Protein AF-A0A3N7H2C4-F1 (afdb_monomer_lite)

Radius of gyration: 21.52 Å; chains: 1; bounding box: 56×38×64 Å

Sequence (314 aa):
MKVYFSKEFLTVFLSKPAYNSDVDQFLDLLLSSYSEIQIIQEGASTTEAFANSELRLRYGISGGSRTFSLSDNIEKEIATCSTDCISLYFTSETRDKSLYENPNVIVLNLEDYEGKITQFKKELTFGFILDNLKDWNKLTLSQSSLLKKHLRKLTVLDPYIFSEYYKSGREENIERPFLYILNKIVEEDYLCDLEILTITEEYDHQRKSVVSYARDIRGIMEFLDGVMPSLSSLKVIDNGKSNRSSKFDFHDRNIYSNLFILKVGVGFTEKHSDYTNSEVECYSIFDKWGHDLIRHRKRMVSKYVQTARPKIYN

Structure (mmCIF, N/CA/C/O backbone):
data_AF-A0A3N7H2C4-F1
#
_entry.id   AF-A0A3N7H2C4-F1
#
loop_
_atom_site.group_PDB
_atom_site.id
_atom_site.type_symbol
_atom_site.label_atom_id
_atom_site.label_alt_id
_atom_site.label_comp_id
_atom_site.label_asym_id
_atom_site.label_entity_id
_atom_site.label_seq_id
_atom_site.pdbx_PDB_ins_code
_atom_site.Cartn_x
_atom_site.Cartn_y
_atom_site.Cartn_z
_atom_site.occupancy
_atom_site.B_iso_or_equiv
_atom_site.auth_seq_id
_atom_site.auth_comp_id
_atom_site.auth_asym_id
_atom_site.auth_atom_id
_atom_site.pdbx_PDB_model_num
ATOM 1 N N . MET A 1 1 ? -9.384 0.033 2.285 1.00 91.25 1 MET A N 1
ATOM 2 C CA . MET A 1 1 ? -8.780 -0.627 3.469 1.00 91.25 1 MET A CA 1
ATOM 3 C C . MET A 1 1 ? -9.895 -0.913 4.455 1.00 91.25 1 MET A C 1
ATOM 5 O O . MET A 1 1 ? -10.810 -0.098 4.541 1.00 91.25 1 MET A O 1
ATOM 9 N N . LYS A 1 2 ? -9.858 -2.049 5.151 1.00 93.25 2 LYS A N 1
ATOM 10 C CA . LYS A 1 2 ? -10.800 -2.323 6.243 1.00 93.25 2 LYS A CA 1
ATOM 11 C C . LYS A 1 2 ? -10.105 -2.126 7.585 1.00 93.25 2 LYS A C 1
ATOM 13 O O . LYS A 1 2 ? -8.937 -2.477 7.723 1.00 93.25 2 LYS A O 1
ATOM 18 N N . VAL A 1 3 ? -10.804 -1.537 8.542 1.00 95.06 3 VAL A N 1
ATOM 19 C CA . VAL A 1 3 ? -10.285 -1.246 9.876 1.00 95.06 3 VAL A CA 1
ATOM 20 C C . VAL A 1 3 ? -11.253 -1.835 10.885 1.00 95.06 3 VAL A C 1
ATOM 22 O O . VAL A 1 3 ? -12.390 -1.384 10.986 1.00 95.06 3 VAL A O 1
ATOM 25 N N . TYR A 1 4 ? -10.804 -2.858 11.591 1.00 95.00 4 TYR A N 1
ATOM 26 C CA . TYR A 1 4 ? -11.578 -3.614 12.558 1.00 95.00 4 TYR A CA 1
ATOM 27 C C . TYR A 1 4 ? -11.188 -3.200 13.969 1.00 95.00 4 TYR A C 1
ATOM 29 O O . TYR A 1 4 ? -10.002 -3.052 14.264 1.00 95.00 4 TYR A O 1
ATOM 37 N N . PHE A 1 5 ? -12.181 -3.064 14.837 1.00 95.00 5 PHE A N 1
ATOM 38 C CA . PHE A 1 5 ? -11.984 -2.716 16.233 1.00 95.00 5 PHE A CA 1
ATOM 39 C C . PHE A 1 5 ? -12.760 -3.665 17.148 1.00 95.00 5 PHE A C 1
ATOM 41 O O . PHE A 1 5 ? -13.993 -3.721 17.071 1.00 95.00 5 PHE A O 1
ATOM 48 N N . SER A 1 6 ? -12.047 -4.370 18.033 1.00 94.06 6 SER A N 1
ATOM 49 C CA . SER A 1 6 ? -12.677 -5.128 19.119 1.00 94.06 6 SER A CA 1
ATOM 50 C C . SER A 1 6 ? -13.322 -4.187 20.137 1.00 94.06 6 SER A C 1
ATOM 52 O O . SER A 1 6 ? -12.930 -3.018 20.284 1.00 94.06 6 SER A O 1
ATOM 54 N N . LYS A 1 7 ? -14.324 -4.689 20.861 1.00 90.94 7 LYS A N 1
ATOM 55 C CA . LYS A 1 7 ? -15.052 -3.887 21.851 1.00 90.94 7 LYS A CA 1
ATOM 56 C C . LYS A 1 7 ? -14.138 -3.401 22.981 1.00 90.94 7 LYS A C 1
ATOM 58 O O . LYS A 1 7 ? -14.242 -2.251 23.421 1.00 90.94 7 LYS A O 1
ATOM 63 N N . GLU A 1 8 ? -13.245 -4.263 23.446 1.00 91.56 8 GLU A N 1
ATOM 64 C CA . GLU A 1 8 ? -12.307 -3.988 24.534 1.00 91.56 8 GLU A CA 1
ATOM 65 C C . GLU A 1 8 ? -11.291 -2.922 24.123 1.00 91.56 8 GLU A C 1
ATOM 67 O O . GLU A 1 8 ? -11.077 -1.965 24.870 1.00 91.56 8 GLU A O 1
ATOM 72 N N . PHE A 1 9 ? -10.728 -3.029 22.911 1.00 93.19 9 PHE A N 1
ATOM 73 C CA . PHE A 1 9 ? -9.795 -2.028 22.395 1.00 93.19 9 PHE A CA 1
ATOM 74 C C . PHE A 1 9 ? -10.453 -0.648 22.330 1.00 93.19 9 PHE A C 1
ATOM 76 O O . PHE A 1 9 ? -9.883 0.328 22.816 1.00 93.19 9 PHE A O 1
ATOM 83 N N . LEU A 1 10 ? -11.671 -0.563 21.777 1.00 89.94 10 LEU A N 1
ATOM 84 C CA . LEU A 1 10 ? -12.399 0.707 21.671 1.00 89.94 10 LEU A CA 1
ATOM 85 C C . LEU A 1 10 ? -12.687 1.327 23.024 1.00 89.94 10 LEU A C 1
ATOM 87 O O . LEU A 1 10 ? -12.525 2.532 23.175 1.00 89.94 10 LEU A O 1
ATOM 91 N N . THR A 1 11 ? -13.097 0.513 23.995 1.00 89.88 11 THR A N 1
ATOM 92 C CA . THR A 1 11 ? -13.400 0.998 25.345 1.00 89.88 11 THR A CA 1
ATOM 93 C C . THR A 1 11 ? -12.178 1.700 25.940 1.00 89.88 11 THR A C 1
ATOM 95 O O . THR A 1 11 ? -12.290 2.808 26.462 1.00 89.88 11 THR A O 1
ATOM 98 N N . VAL A 1 12 ? -10.992 1.100 25.800 1.00 89.75 12 VAL A N 1
ATOM 99 C CA . VAL A 1 12 ? -9.749 1.700 26.297 1.00 89.75 12 VAL A CA 1
ATOM 100 C C . VAL A 1 12 ? -9.352 2.917 25.464 1.00 89.75 12 VAL A C 1
ATOM 102 O O . VAL A 1 12 ? -9.087 3.974 26.034 1.00 89.75 12 VAL A O 1
ATOM 105 N N . PHE A 1 13 ? -9.355 2.810 24.133 1.00 87.56 13 PHE A N 1
ATOM 106 C CA . PHE A 1 13 ? -8.972 3.903 23.237 1.00 87.56 13 PHE A CA 1
ATOM 107 C C . PHE A 1 13 ? -9.839 5.154 23.439 1.00 87.56 13 PHE A C 1
ATOM 109 O O . PHE A 1 13 ? -9.309 6.248 23.608 1.00 87.56 13 PHE A O 1
ATOM 116 N N . LEU A 1 14 ? -11.164 5.003 23.502 1.00 86.00 14 LEU A N 1
ATOM 117 C CA . LEU A 1 14 ? -12.091 6.126 23.656 1.00 86.00 14 LEU A CA 1
ATOM 118 C C . LEU A 1 14 ? -12.010 6.779 25.043 1.00 86.00 14 LEU A C 1
ATOM 120 O O . LEU A 1 14 ? -12.294 7.975 25.150 1.00 86.00 14 LEU A O 1
ATOM 124 N N . SER A 1 15 ? -11.578 6.030 26.066 1.00 86.88 15 SER A N 1
ATOM 125 C CA . SER A 1 15 ? -11.347 6.548 27.421 1.00 86.88 15 SER A CA 1
ATOM 126 C C . SER A 1 15 ? -10.066 7.380 27.561 1.00 86.88 15 SER A C 1
ATOM 128 O O . SER A 1 15 ? -9.923 8.118 28.539 1.00 86.88 15 SER A O 1
ATOM 130 N N . LYS A 1 16 ? -9.131 7.290 26.600 1.00 82.50 16 LYS A N 1
ATOM 131 C CA . LYS A 1 16 ? -7.906 8.095 26.612 1.00 82.50 16 LYS A CA 1
ATOM 132 C C . LYS A 1 16 ? -8.232 9.579 26.348 1.00 82.50 16 LYS A C 1
ATOM 134 O O . LYS A 1 16 ? -9.095 9.892 25.521 1.00 82.50 16 LYS A O 1
ATOM 139 N N . PRO A 1 17 ? -7.516 10.519 26.998 1.00 72.00 17 PRO A N 1
ATOM 140 C CA . PRO A 1 17 ? -7.501 11.917 26.573 1.00 72.00 17 PRO A CA 1
ATOM 141 C C . PRO A 1 17 ? -7.081 12.027 25.100 1.00 72.00 17 PRO A C 1
ATOM 143 O O . PRO A 1 17 ? -6.217 11.277 24.649 1.00 72.00 17 PRO A O 1
ATOM 146 N N . ALA A 1 18 ? -7.674 12.960 24.352 1.00 66.00 18 ALA A N 1
ATOM 147 C CA . ALA A 1 18 ? -7.308 13.175 22.952 1.00 66.00 18 ALA A CA 1
ATOM 148 C C . ALA A 1 18 ? -5.846 13.659 22.820 1.00 66.00 18 ALA A C 1
ATOM 150 O O . ALA A 1 18 ? -5.414 14.508 23.600 1.00 66.00 18 ALA A O 1
ATOM 151 N N . TYR A 1 19 ? -5.134 13.172 21.794 1.00 61.59 19 TYR A N 1
ATOM 152 C CA . TYR A 1 19 ? -3.800 13.630 21.359 1.00 61.59 19 TYR A CA 1
ATOM 153 C C . TYR A 1 19 ? -2.604 13.361 22.293 1.00 61.59 19 TYR A C 1
ATOM 155 O O . TYR A 1 19 ? -1.667 14.157 22.334 1.00 61.59 19 TYR A O 1
ATOM 163 N N . ASN A 1 20 ? -2.575 12.233 23.004 1.00 73.50 20 ASN A N 1
ATOM 164 C CA . ASN A 1 20 ? -1.434 11.909 23.873 1.00 73.50 20 ASN A CA 1
ATOM 165 C C . ASN A 1 20 ? -0.175 11.439 23.119 1.00 73.50 20 ASN A C 1
ATOM 167 O O . ASN A 1 20 ? 0.918 11.491 23.682 1.00 73.50 20 ASN A O 1
ATOM 171 N N . SER A 1 21 ? -0.299 10.992 21.865 1.00 83.75 21 SER A N 1
ATOM 172 C CA . SER A 1 21 ? 0.823 10.485 21.064 1.00 83.75 21 SER A CA 1
ATOM 173 C C . SER A 1 21 ? 0.638 10.719 19.557 1.00 83.75 21 SER A C 1
ATOM 175 O O . SER A 1 21 ? -0.477 10.940 19.077 1.00 83.75 21 SER A O 1
ATOM 177 N N . ASP A 1 22 ? 1.727 10.611 18.787 1.00 85.88 22 ASP A N 1
ATOM 178 C CA . ASP A 1 22 ? 1.687 10.609 17.313 1.00 85.88 22 ASP A CA 1
ATOM 179 C C . ASP A 1 22 ? 0.846 9.447 16.755 1.00 85.88 22 ASP A C 1
ATOM 181 O O . ASP A 1 22 ? 0.290 9.532 15.656 1.00 85.88 22 ASP A O 1
ATOM 185 N N . VAL A 1 23 ? 0.733 8.353 17.512 1.00 90.38 23 VAL A N 1
ATOM 186 C CA . VAL A 1 23 ? -0.089 7.198 17.143 1.00 90.38 23 VAL A CA 1
ATOM 187 C C . VAL A 1 23 ? -1.568 7.488 17.381 1.00 90.38 23 VAL A C 1
ATOM 189 O O . VAL A 1 23 ? -2.392 7.157 16.530 1.00 90.38 23 VAL A O 1
ATOM 192 N N . ASP A 1 24 ? -1.915 8.153 18.482 1.00 85.31 24 ASP A N 1
ATOM 193 C CA . ASP A 1 24 ? -3.292 8.585 18.729 1.00 85.31 24 ASP A CA 1
ATOM 194 C C . ASP A 1 24 ? -3.731 9.617 17.682 1.00 8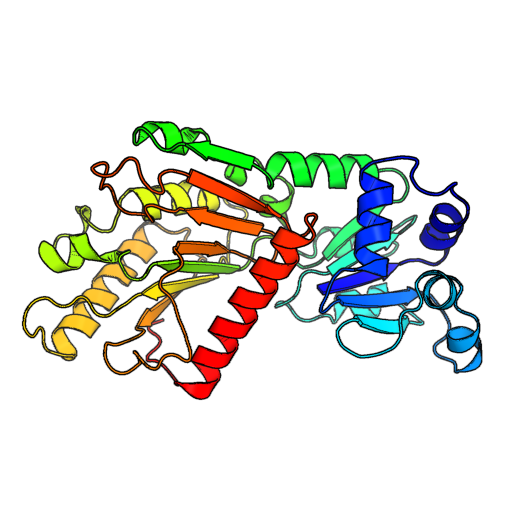5.31 24 ASP A C 1
ATOM 196 O O . ASP A 1 24 ? -4.833 9.515 17.149 1.00 85.31 24 ASP A O 1
ATOM 200 N N . GLN A 1 25 ? -2.837 10.534 17.285 1.00 87.56 25 GLN A N 1
ATOM 201 C CA . GLN A 1 25 ? -3.063 11.427 16.141 1.00 87.56 25 GLN A CA 1
ATOM 202 C C . GLN A 1 25 ? -3.304 10.646 14.844 1.00 87.56 25 GLN A C 1
ATOM 204 O O . GLN A 1 25 ? -4.203 10.986 14.074 1.00 87.56 25 GLN A O 1
ATOM 209 N N . PHE A 1 26 ? -2.524 9.591 14.587 1.00 91.44 26 PHE A N 1
ATOM 210 C CA . PHE A 1 26 ? -2.762 8.708 13.448 1.00 91.44 26 PHE A CA 1
ATOM 211 C C . PHE A 1 26 ? -4.147 8.049 13.518 1.00 91.44 26 PHE A C 1
ATOM 213 O O . PHE A 1 26 ? -4.850 8.066 12.510 1.00 91.44 26 PHE A O 1
ATOM 220 N N . LEU A 1 27 ? -4.559 7.502 14.666 1.00 91.56 27 LEU A N 1
ATOM 221 C CA . LEU A 1 27 ? -5.873 6.868 14.829 1.00 91.56 27 LEU A CA 1
ATOM 222 C C . LEU A 1 27 ? -7.015 7.868 14.652 1.00 91.56 27 LEU A C 1
ATOM 224 O O . LEU A 1 27 ? -7.982 7.583 13.944 1.00 91.56 27 LEU A O 1
ATOM 228 N N . ASP A 1 28 ? -6.876 9.064 15.218 1.00 88.81 28 ASP A N 1
ATOM 229 C CA . ASP A 1 28 ? -7.834 10.145 15.020 1.00 88.81 28 ASP A CA 1
ATOM 230 C C . ASP A 1 28 ? -7.929 10.529 13.540 1.00 88.81 28 ASP A C 1
ATOM 232 O O . ASP A 1 28 ? -9.033 10.654 13.004 1.00 88.81 28 ASP A O 1
ATOM 236 N N . LEU A 1 29 ? -6.802 10.655 12.832 1.00 90.44 29 LEU A N 1
ATOM 237 C CA . LEU A 1 29 ? -6.789 10.918 11.390 1.00 90.44 29 LEU A CA 1
ATOM 238 C C . LEU A 1 29 ? -7.395 9.763 10.590 1.00 90.44 29 LEU A C 1
ATOM 240 O O . LEU A 1 29 ? -8.168 10.025 9.662 1.00 90.44 29 LEU A O 1
ATOM 244 N N . LEU A 1 30 ? -7.078 8.516 10.945 1.00 92.31 30 LEU A N 1
ATOM 245 C CA . LEU A 1 30 ? -7.619 7.303 10.336 1.00 92.31 30 LEU A CA 1
ATOM 246 C C . LEU A 1 30 ? -9.146 7.323 10.401 1.00 92.31 30 LEU A C 1
ATOM 248 O O . LEU A 1 30 ? -9.805 7.150 9.383 1.00 92.31 30 LEU A O 1
ATOM 252 N N . LEU A 1 31 ? -9.717 7.628 11.563 1.00 90.12 31 LEU A N 1
ATOM 253 C CA . LEU A 1 31 ? -11.165 7.648 11.767 1.00 90.12 31 LEU A CA 1
ATOM 254 C C . LEU A 1 31 ? -11.839 8.890 11.147 1.00 90.12 31 LEU A C 1
ATOM 256 O O . LEU A 1 31 ? -12.942 8.803 10.594 1.00 90.12 31 LEU A O 1
ATOM 260 N N . SER A 1 32 ? -11.177 10.050 11.181 1.00 88.50 32 SER A N 1
ATOM 261 C CA . SER A 1 32 ? -11.776 11.343 10.804 1.00 88.50 32 SER A CA 1
ATOM 262 C C . SER A 1 32 ? -11.543 11.788 9.357 1.00 88.50 32 SER A C 1
ATOM 264 O O . SER A 1 32 ? -12.336 12.580 8.841 1.00 88.50 32 SER A O 1
ATOM 266 N N . SER A 1 33 ? -10.487 11.315 8.689 1.00 88.69 33 SER A N 1
ATOM 267 C CA . SER A 1 33 ? -10.002 11.956 7.454 1.00 88.69 33 SER A CA 1
ATOM 268 C C . SER A 1 33 ? -9.522 11.008 6.354 1.00 88.69 33 SER A C 1
ATOM 270 O O . SER A 1 33 ? -9.430 11.432 5.196 1.00 88.69 33 SER A O 1
ATOM 272 N N . TYR A 1 34 ? -9.227 9.741 6.661 1.00 92.38 34 TYR A N 1
ATOM 273 C CA . TYR A 1 34 ? -8.835 8.781 5.627 1.00 92.38 34 TYR A CA 1
ATOM 274 C C . TYR A 1 34 ? -10.005 8.510 4.682 1.00 92.38 34 TYR A C 1
ATOM 276 O O . TYR A 1 34 ? -11.150 8.349 5.096 1.00 92.38 34 TYR A O 1
ATOM 284 N N . SER A 1 35 ? -9.722 8.452 3.385 1.00 89.75 35 SER A N 1
ATOM 285 C CA . SER A 1 35 ? -10.733 8.162 2.367 1.00 89.75 35 SER A CA 1
ATOM 286 C C . SER A 1 35 ? -10.732 6.684 1.989 1.00 89.75 35 SER A C 1
ATOM 288 O O . SER A 1 35 ? -9.688 6.047 1.962 1.00 89.75 35 SER A O 1
ATOM 290 N N . GLU A 1 36 ? -11.886 6.147 1.610 1.00 88.50 36 GLU A N 1
ATOM 291 C CA . GLU A 1 36 ? -12.070 4.767 1.120 1.00 88.50 36 GLU A CA 1
ATOM 292 C C . GLU A 1 36 ? -11.659 3.705 2.141 1.00 88.50 36 GLU A C 1
ATOM 294 O O . GLU A 1 36 ? -10.993 2.702 1.840 1.00 88.50 36 GLU A O 1
ATOM 299 N N . ILE A 1 37 ? -12.082 3.952 3.378 1.00 91.00 37 ILE A N 1
ATOM 300 C CA . ILE A 1 37 ? -11.951 3.012 4.480 1.00 91.00 37 ILE A CA 1
ATOM 301 C C . ILE A 1 37 ? -13.327 2.530 4.930 1.00 91.00 37 ILE A C 1
ATOM 303 O O . ILE A 1 37 ? -14.287 3.301 5.006 1.00 91.00 37 ILE A O 1
ATOM 307 N N . GLN A 1 38 ? -13.410 1.240 5.233 1.00 92.31 38 GLN A N 1
ATOM 308 C CA . GLN A 1 38 ? -14.538 0.670 5.950 1.00 92.31 38 GLN A CA 1
ATOM 309 C C . GLN A 1 38 ? -14.103 0.453 7.392 1.00 92.31 38 GLN A C 1
ATOM 311 O O . GLN A 1 38 ? -13.099 -0.211 7.633 1.00 92.31 38 GLN A O 1
ATOM 316 N N . ILE A 1 39 ? -14.849 1.026 8.326 1.00 93.50 39 ILE A N 1
ATOM 317 C CA . ILE A 1 39 ? -14.645 0.878 9.761 1.00 93.50 39 ILE A CA 1
ATOM 318 C C . ILE A 1 39 ? -15.664 -0.145 10.255 1.00 93.50 39 ILE A C 1
ATOM 320 O O . ILE A 1 39 ? -16.865 0.020 10.042 1.00 93.50 39 ILE A O 1
ATOM 324 N N . ILE A 1 40 ? -15.175 -1.205 10.884 1.00 93.38 40 ILE A N 1
ATOM 325 C CA . ILE A 1 40 ? -15.969 -2.309 11.403 1.00 93.38 40 ILE A CA 1
ATOM 326 C C . ILE A 1 40 ? -15.740 -2.376 12.907 1.00 93.38 40 ILE A C 1
ATOM 328 O O . ILE A 1 40 ? -14.610 -2.533 13.366 1.00 93.38 40 ILE A O 1
ATOM 332 N N . GLN A 1 41 ? -16.816 -2.247 13.671 1.00 93.62 41 GLN A N 1
ATOM 333 C CA . GLN A 1 41 ? -16.784 -2.370 15.123 1.00 93.62 41 GLN A CA 1
ATOM 334 C C . GLN A 1 41 ? -17.452 -3.677 15.553 1.00 93.62 41 GLN A C 1
ATOM 336 O O . GLN A 1 41 ? -18.490 -4.064 15.015 1.00 93.62 41 GLN A O 1
ATOM 341 N N . GLU A 1 42 ? -16.883 -4.326 16.564 1.00 92.81 42 GLU A N 1
ATOM 342 C CA . GLU A 1 42 ? -17.482 -5.506 17.174 1.00 92.81 42 GLU A CA 1
ATOM 343 C C . GLU A 1 42 ? -18.772 -5.124 17.905 1.00 92.81 42 GLU A C 1
ATOM 345 O O . GLU A 1 42 ? -18.796 -4.211 18.740 1.00 92.81 42 GLU A O 1
ATOM 350 N N . GLY A 1 43 ? -19.858 -5.821 17.591 1.00 91.19 43 GLY A N 1
ATOM 351 C CA . GLY A 1 43 ? -21.152 -5.583 18.213 1.00 91.19 43 GLY A CA 1
ATOM 352 C C . GLY A 1 43 ? -22.306 -6.166 17.414 1.00 91.19 43 GLY A C 1
ATOM 353 O O . GLY A 1 43 ? -22.162 -6.479 16.237 1.00 91.19 43 GLY A O 1
ATOM 354 N N . ALA A 1 44 ? -23.460 -6.276 18.074 1.00 89.62 44 ALA A N 1
ATOM 355 C CA . ALA A 1 44 ? -24.675 -6.810 17.474 1.00 89.62 44 ALA A CA 1
ATOM 356 C C . ALA A 1 44 ? -25.096 -5.994 16.242 1.00 89.62 44 ALA A C 1
ATOM 358 O O . ALA A 1 44 ? -25.226 -4.772 16.314 1.00 89.62 44 ALA A O 1
ATOM 359 N N . SER A 1 45 ? -25.386 -6.664 15.133 1.00 86.81 45 SER A N 1
ATOM 360 C CA . SER A 1 45 ? -25.761 -6.055 13.852 1.00 86.81 45 SER A CA 1
ATOM 361 C C . SER A 1 45 ? -27.229 -5.606 13.833 1.00 86.81 45 SER A C 1
ATOM 363 O O . SER A 1 45 ? -28.015 -6.001 12.973 1.00 86.81 45 SER A O 1
ATOM 365 N N . THR A 1 46 ? -27.620 -4.781 14.807 1.00 89.00 46 THR A N 1
ATOM 366 C CA . THR A 1 46 ? -28.976 -4.236 14.960 1.00 89.00 46 THR A CA 1
ATOM 367 C C . THR A 1 46 ? -29.003 -2.729 14.712 1.00 89.00 46 THR A C 1
ATOM 369 O O . THR A 1 46 ? -28.011 -2.024 14.907 1.00 89.00 46 THR A O 1
ATOM 372 N N . THR A 1 47 ? -30.160 -2.197 14.300 1.00 84.44 47 THR A N 1
ATOM 373 C CA . THR A 1 47 ? -30.345 -0.750 14.079 1.00 84.44 47 THR A CA 1
ATOM 374 C C . THR A 1 47 ? -30.074 0.066 15.343 1.00 84.44 47 THR A C 1
ATOM 376 O O . THR A 1 47 ? -29.508 1.153 15.263 1.00 84.44 47 THR A O 1
ATOM 379 N N . GLU A 1 48 ? -30.443 -0.466 16.507 1.00 87.06 48 GLU A N 1
ATOM 380 C CA . GLU A 1 48 ? -30.223 0.171 17.805 1.00 87.06 48 GLU A CA 1
ATOM 381 C C . GLU A 1 48 ? -28.734 0.228 18.170 1.00 87.06 48 GLU A C 1
ATOM 383 O O . GLU A 1 48 ? -28.216 1.303 18.471 1.00 87.06 48 GLU A O 1
ATOM 388 N N . ALA A 1 49 ? -28.015 -0.895 18.072 1.00 84.94 49 ALA A N 1
ATOM 389 C CA . ALA A 1 49 ? -26.576 -0.927 18.328 1.00 84.94 49 ALA A CA 1
ATOM 390 C C . ALA A 1 49 ? -25.816 -0.011 17.357 1.00 84.94 49 ALA A C 1
ATOM 392 O O . ALA A 1 49 ? -24.902 0.711 17.754 1.00 84.94 49 ALA A O 1
ATOM 393 N N . PHE A 1 50 ? -26.244 0.025 16.093 1.00 85.69 50 PHE A N 1
ATOM 394 C CA . PHE A 1 50 ? -25.691 0.927 15.090 1.00 85.69 50 PHE A CA 1
ATOM 395 C C . PHE A 1 50 ? -25.942 2.399 15.444 1.00 85.69 50 PHE A C 1
ATOM 397 O O . PHE A 1 50 ? -25.038 3.223 15.306 1.00 85.69 50 PHE A O 1
ATOM 404 N N . ALA A 1 51 ? -27.148 2.741 15.912 1.00 82.75 51 ALA A N 1
ATOM 405 C CA . ALA A 1 51 ? -27.508 4.097 16.326 1.00 82.75 51 ALA A CA 1
ATOM 406 C C . ALA A 1 51 ? -26.695 4.586 17.535 1.00 82.75 51 ALA A C 1
ATOM 408 O O . ALA A 1 51 ? -26.312 5.757 17.570 1.00 82.75 51 ALA A O 1
ATOM 409 N N . ASN A 1 52 ? -26.394 3.676 18.461 1.00 85.44 52 ASN A N 1
ATOM 410 C CA . ASN A 1 52 ? -25.724 3.956 19.729 1.00 85.44 52 ASN A CA 1
ATOM 411 C C . ASN A 1 52 ? -24.196 3.773 19.689 1.00 85.44 52 ASN A C 1
ATOM 413 O O . ASN A 1 52 ? -23.544 3.925 20.719 1.00 85.44 52 ASN A O 1
ATOM 417 N N . SER A 1 53 ? -23.600 3.446 18.535 1.00 86.38 53 SER A N 1
ATOM 418 C CA . SER A 1 53 ? -22.142 3.298 18.423 1.00 86.38 53 SER A CA 1
ATOM 419 C C . SER A 1 53 ? -21.425 4.618 18.730 1.00 86.38 53 SER A C 1
ATOM 421 O O . SER A 1 53 ? -21.505 5.584 17.966 1.00 86.38 53 SER A O 1
ATOM 423 N N . GLU A 1 54 ? -20.672 4.635 19.832 1.00 84.12 54 GLU A N 1
ATOM 424 C CA . GLU A 1 54 ? -19.880 5.786 20.271 1.00 84.12 54 GLU A CA 1
ATOM 425 C C . GLU A 1 54 ? -18.831 6.193 19.231 1.00 84.12 54 GLU A C 1
ATOM 427 O O . GLU A 1 54 ? -18.688 7.376 18.930 1.00 84.12 54 GLU A O 1
ATOM 432 N N . LEU A 1 55 ? -18.157 5.218 18.609 1.00 85.50 55 LEU A N 1
ATOM 433 C CA . LEU A 1 55 ? -17.174 5.466 17.554 1.00 85.50 55 LEU A CA 1
ATOM 434 C C . LEU A 1 55 ? -17.808 6.222 16.377 1.00 85.50 55 LEU A C 1
ATOM 436 O O . LEU A 1 55 ? -17.285 7.239 15.918 1.00 85.50 55 LEU A O 1
ATOM 440 N N . ARG A 1 56 ? -18.976 5.764 15.909 1.00 87.50 56 ARG A N 1
ATOM 441 C CA . ARG A 1 56 ? -19.701 6.414 14.811 1.00 87.50 56 ARG A CA 1
ATOM 442 C C . ARG A 1 56 ? -20.130 7.831 15.184 1.00 87.50 56 ARG A C 1
ATOM 444 O O . ARG A 1 56 ? -19.981 8.739 14.367 1.00 87.50 56 ARG A O 1
ATOM 451 N N . LEU A 1 57 ? -20.668 8.009 16.392 1.00 84.12 57 LEU A N 1
ATOM 452 C CA . LEU A 1 57 ? -21.143 9.302 16.890 1.00 84.12 57 LEU A CA 1
ATOM 453 C C . LEU A 1 57 ? -19.992 10.305 17.053 1.00 84.12 57 LEU A C 1
ATOM 455 O O . LEU A 1 57 ? -20.113 11.439 16.596 1.00 84.12 57 LEU A O 1
ATOM 459 N N . ARG A 1 58 ? -18.861 9.881 17.629 1.00 84.62 58 ARG A N 1
ATOM 460 C CA . ARG A 1 58 ? -17.691 10.734 17.894 1.00 84.62 58 ARG A CA 1
ATOM 461 C C . ARG A 1 58 ? -16.998 11.207 16.619 1.00 84.62 58 ARG A C 1
ATOM 463 O O . ARG A 1 58 ? -16.596 12.363 16.544 1.00 84.62 58 ARG A O 1
ATOM 470 N N . TYR A 1 59 ? -16.879 10.340 15.612 1.00 85.44 59 TYR A N 1
ATOM 471 C CA . TYR A 1 59 ? -16.152 10.650 14.372 1.00 85.44 59 TYR A CA 1
ATOM 472 C C . TYR A 1 59 ? -17.063 11.007 13.188 1.00 85.44 59 TYR A C 1
ATOM 474 O O . TYR A 1 59 ? -16.575 11.221 12.075 1.00 85.44 59 TYR A O 1
ATOM 482 N N . GLY A 1 60 ? -18.382 11.079 13.405 1.00 79.94 60 GLY A N 1
ATOM 483 C CA . GLY A 1 60 ? -19.357 11.491 12.392 1.00 79.94 60 GLY A CA 1
ATOM 484 C C . GLY A 1 60 ? -19.335 10.628 11.127 1.00 79.94 60 GLY A C 1
ATOM 485 O O . GLY A 1 60 ? -19.537 11.140 10.023 1.00 79.94 60 GLY A O 1
ATOM 486 N N . ILE A 1 61 ? -19.049 9.327 11.260 1.00 79.81 61 ILE A N 1
ATOM 487 C CA . ILE A 1 61 ? -18.824 8.435 10.114 1.00 79.81 61 ILE A CA 1
ATOM 488 C C . ILE A 1 61 ? -20.163 8.192 9.404 1.00 79.81 61 ILE A C 1
ATOM 490 O O . ILE A 1 61 ? -20.974 7.372 9.837 1.00 79.81 61 ILE A O 1
ATOM 494 N N . SER A 1 62 ? -20.413 8.932 8.320 1.00 65.88 62 SER A N 1
ATOM 495 C CA . SER A 1 62 ? -21.685 8.907 7.592 1.00 65.88 62 SER A CA 1
ATOM 496 C C . SER A 1 62 ? -21.487 9.033 6.077 1.00 65.88 62 SER A C 1
ATOM 498 O O . SER A 1 62 ? -21.302 10.121 5.547 1.00 65.88 62 SER A O 1
ATOM 500 N N . GLY A 1 63 ? -21.563 7.897 5.374 1.00 63.03 63 GLY A N 1
ATOM 501 C CA . GLY A 1 63 ? -21.662 7.819 3.911 1.00 63.03 63 GLY A CA 1
ATOM 502 C C . GLY A 1 63 ? -20.481 8.386 3.100 1.00 63.03 63 GLY A C 1
ATOM 503 O O . GLY A 1 63 ? -19.590 9.073 3.592 1.00 63.03 63 GLY A O 1
ATOM 504 N N . GLY A 1 64 ? -20.458 8.083 1.799 1.00 73.94 64 GLY A N 1
ATOM 505 C CA . GLY A 1 64 ? -19.428 8.571 0.874 1.00 73.94 64 GLY A CA 1
ATOM 506 C C . GLY A 1 64 ? -18.166 7.705 0.858 1.00 73.94 64 GLY A C 1
ATOM 507 O O . GLY A 1 64 ? -18.241 6.505 0.607 1.00 73.94 64 GLY A O 1
ATOM 508 N N . SER A 1 65 ? -16.993 8.313 1.074 1.00 77.81 65 SER A N 1
ATOM 509 C CA . SER A 1 65 ? -15.704 7.605 1.036 1.00 77.81 65 SER A CA 1
ATOM 510 C C . SER A 1 65 ? -15.406 6.811 2.311 1.00 77.81 65 SER A C 1
ATOM 512 O O . SER A 1 65 ? -14.472 6.021 2.313 1.00 77.81 65 SER A O 1
ATOM 514 N N . ARG A 1 66 ? -16.170 6.981 3.392 1.00 86.88 66 ARG A N 1
ATOM 515 C CA . ARG A 1 66 ? -16.012 6.211 4.631 1.00 86.88 66 ARG A CA 1
ATOM 516 C C . ARG A 1 66 ? -17.312 5.512 4.969 1.00 86.88 66 ARG A C 1
ATOM 518 O O . ARG A 1 66 ? -18.370 6.137 4.987 1.00 86.88 66 ARG A O 1
ATOM 525 N N . THR A 1 67 ? -17.226 4.225 5.259 1.00 89.75 67 THR A N 1
ATOM 526 C CA . THR A 1 67 ? -18.388 3.418 5.637 1.00 89.75 67 THR A CA 1
ATOM 527 C C . THR A 1 67 ? -18.183 2.833 7.019 1.00 89.75 67 THR A C 1
ATOM 529 O O . THR A 1 67 ? -17.067 2.458 7.368 1.00 89.75 67 THR A O 1
ATOM 532 N N . PHE A 1 68 ? -19.261 2.732 7.786 1.00 91.50 68 PHE A N 1
ATOM 533 C CA . PHE A 1 68 ? -19.262 2.123 9.109 1.00 91.50 68 PHE A CA 1
ATOM 534 C C . PHE A 1 68 ? -20.203 0.918 9.117 1.00 91.50 68 PHE A C 1
ATOM 536 O O . PHE A 1 68 ? -21.301 0.996 8.563 1.00 91.50 68 PHE A O 1
ATOM 543 N N . SER A 1 69 ? -19.785 -0.176 9.746 1.00 91.75 69 SER A N 1
ATOM 544 C CA . SER A 1 69 ? -20.610 -1.364 9.964 1.00 91.75 69 SER A CA 1
ATOM 545 C C . SER A 1 69 ? -20.318 -1.997 11.323 1.00 91.75 69 SER A C 1
ATOM 547 O O . SER A 1 69 ? -19.258 -1.786 11.912 1.00 91.75 69 SER A O 1
ATOM 549 N N . LEU A 1 70 ? -21.278 -2.776 11.814 1.00 93.31 70 LEU A N 1
ATOM 550 C CA . LEU A 1 70 ? -21.105 -3.635 12.981 1.00 93.31 70 LEU A CA 1
ATOM 551 C C . LEU A 1 70 ? -20.896 -5.077 12.527 1.00 93.31 70 LEU A C 1
ATOM 553 O O . LEU A 1 70 ? -21.358 -5.449 11.447 1.00 93.31 70 LEU A O 1
ATOM 557 N N . SER A 1 71 ? -20.186 -5.855 13.337 1.00 93.12 71 SER A N 1
ATOM 558 C CA . SER A 1 71 ? -19.947 -7.273 13.088 1.00 93.12 71 SER A CA 1
ATOM 559 C C . SER A 1 71 ? -20.093 -8.067 14.378 1.00 93.12 71 SER A C 1
ATOM 561 O O . SER A 1 71 ? -19.412 -7.795 15.370 1.00 93.12 71 SER A O 1
ATOM 563 N N . ASP A 1 72 ? -20.961 -9.079 14.340 1.00 91.62 72 ASP A N 1
ATOM 564 C CA . ASP A 1 72 ? -21.190 -9.995 15.463 1.00 91.62 72 ASP A CA 1
ATOM 565 C C . ASP A 1 72 ? -19.979 -10.917 15.693 1.00 91.62 72 ASP A C 1
ATOM 567 O O . ASP A 1 72 ? -19.839 -11.516 16.758 1.00 91.62 72 ASP A O 1
ATOM 571 N N . ASN A 1 73 ? -19.121 -11.072 14.676 1.00 89.88 73 ASN A N 1
ATOM 572 C CA . ASN A 1 73 ? -17.907 -11.877 14.730 1.00 89.88 73 ASN A CA 1
ATOM 573 C C . ASN A 1 73 ? -16.861 -11.331 13.744 1.00 89.88 73 ASN A C 1
ATOM 575 O O . ASN A 1 73 ? -16.792 -11.755 12.585 1.00 89.88 73 ASN A O 1
ATOM 579 N N . ILE A 1 74 ? -16.035 -10.403 14.235 1.00 91.31 74 ILE A N 1
ATOM 580 C CA . ILE A 1 74 ? -14.960 -9.777 13.456 1.00 91.31 74 ILE A CA 1
ATOM 581 C C . ILE A 1 74 ? -13.978 -10.814 12.911 1.00 91.31 74 ILE A C 1
ATOM 583 O O . ILE A 1 74 ? -13.612 -10.740 11.742 1.00 91.31 74 ILE A O 1
ATOM 587 N N . GLU A 1 75 ? -13.555 -11.785 13.723 1.00 89.06 75 GLU A N 1
ATOM 588 C CA . GLU A 1 75 ? -12.526 -12.755 13.322 1.00 89.06 75 GLU A CA 1
ATOM 589 C C . GLU A 1 75 ? -12.987 -13.590 12.122 1.00 89.06 75 GLU A C 1
ATOM 591 O O . GLU A 1 75 ? -12.243 -13.765 11.155 1.00 89.06 75 GLU A O 1
ATOM 596 N N . LYS A 1 76 ? -14.256 -14.015 12.123 1.00 88.50 76 LYS A N 1
ATOM 597 C CA . LYS A 1 76 ? -14.864 -14.703 10.981 1.00 88.50 76 LYS A CA 1
ATOM 598 C C . LYS A 1 76 ? -14.918 -13.808 9.744 1.00 88.50 76 LYS A C 1
ATOM 600 O O . LYS A 1 76 ? -14.634 -14.277 8.644 1.00 88.50 76 LYS A O 1
ATOM 605 N N . GLU A 1 77 ? -15.282 -12.536 9.899 1.00 89.50 77 GLU A N 1
ATOM 606 C CA . GLU A 1 77 ? -15.315 -11.597 8.774 1.00 89.50 77 GLU A CA 1
ATOM 607 C C . GLU A 1 77 ? -13.915 -11.392 8.177 1.00 89.50 77 GLU A C 1
ATOM 609 O O . GLU A 1 77 ? -13.752 -11.481 6.957 1.00 89.50 77 GLU A O 1
ATOM 614 N N . ILE A 1 78 ? -12.900 -11.213 9.028 1.00 89.31 78 ILE A N 1
ATOM 615 C CA . ILE A 1 78 ? -11.493 -11.095 8.633 1.00 89.31 78 ILE A CA 1
ATOM 616 C C . ILE A 1 78 ? -11.033 -12.346 7.873 1.00 89.31 78 ILE A C 1
ATOM 618 O O . ILE A 1 78 ? -10.449 -12.217 6.796 1.00 89.31 78 ILE A O 1
ATOM 622 N N . ALA A 1 79 ? -11.330 -13.544 8.384 1.00 83.31 79 ALA A N 1
ATOM 623 C CA . ALA A 1 79 ? -10.938 -14.807 7.755 1.00 83.31 79 ALA A CA 1
ATOM 624 C C . ALA A 1 79 ? -11.531 -14.990 6.345 1.00 83.31 79 ALA A C 1
ATOM 626 O O . ALA A 1 79 ? -10.938 -15.654 5.499 1.00 83.31 79 ALA A O 1
ATOM 627 N N . THR A 1 80 ? -12.688 -14.379 6.074 1.00 81.88 80 THR A N 1
ATOM 628 C CA . THR A 1 80 ? -13.359 -14.419 4.759 1.00 81.88 80 THR A CA 1
ATOM 629 C C . THR A 1 80 ? -13.034 -13.228 3.853 1.00 81.88 80 THR A C 1
ATOM 631 O O . THR A 1 80 ? -13.571 -13.119 2.749 1.00 81.88 80 THR A O 1
ATOM 634 N N . CYS A 1 81 ? -12.191 -12.303 4.311 1.00 74.56 81 CYS A N 1
ATOM 635 C CA . CYS A 1 81 ? -11.922 -11.057 3.611 1.00 74.56 81 CYS A CA 1
ATOM 636 C C . CYS A 1 81 ? -11.040 -11.285 2.368 1.00 74.56 81 CYS A C 1
ATOM 638 O O . CYS A 1 81 ? -10.180 -12.164 2.358 1.00 74.56 81 CYS A O 1
ATOM 640 N N . SER A 1 82 ? -11.254 -10.505 1.298 1.00 69.25 82 SER A N 1
ATOM 641 C CA . SER A 1 82 ? -10.543 -10.733 0.031 1.00 69.25 82 SER A CA 1
ATOM 642 C C . SER A 1 82 ? -9.037 -10.476 0.142 1.00 69.25 82 SER A C 1
ATOM 644 O O . SER A 1 82 ? -8.590 -9.592 0.876 1.00 69.25 82 SER A O 1
ATOM 646 N N . THR A 1 83 ? -8.266 -11.203 -0.667 1.00 68.25 83 THR A N 1
ATOM 647 C CA . THR A 1 83 ? -6.799 -11.131 -0.736 1.00 68.25 83 THR A CA 1
ATOM 648 C C . THR A 1 83 ? -6.257 -9.819 -1.311 1.00 68.25 83 THR A C 1
ATOM 650 O O . THR A 1 83 ? -5.063 -9.556 -1.233 1.00 68.25 83 THR A O 1
ATOM 653 N N . ASP A 1 84 ? -7.113 -8.971 -1.885 1.00 69.06 84 ASP A N 1
ATOM 654 C CA . ASP A 1 84 ? -6.691 -7.751 -2.590 1.00 69.06 84 ASP A CA 1
ATOM 655 C C . ASP A 1 84 ? -6.613 -6.507 -1.685 1.00 69.06 84 ASP A C 1
ATOM 657 O O . ASP A 1 84 ? -6.236 -5.410 -2.132 1.00 69.06 84 ASP A O 1
ATOM 661 N N . CYS A 1 85 ? -6.983 -6.642 -0.409 1.00 77.62 85 CYS A N 1
ATOM 662 C CA . CYS A 1 85 ? -7.033 -5.538 0.541 1.00 77.62 85 CYS A CA 1
ATOM 663 C C . CYS A 1 85 ? -6.266 -5.844 1.831 1.00 77.62 85 CYS A C 1
ATOM 665 O O . CYS A 1 85 ? -6.361 -6.934 2.376 1.00 77.62 85 CYS A O 1
ATOM 667 N N . ILE A 1 86 ? -5.536 -4.844 2.337 1.00 88.25 86 ILE A N 1
ATOM 668 C CA . ILE A 1 86 ? -4.994 -4.879 3.696 1.00 88.25 86 ILE A CA 1
ATOM 669 C C . ILE A 1 86 ? -6.106 -4.505 4.683 1.00 88.25 86 ILE A C 1
ATOM 671 O O . ILE A 1 86 ? -6.900 -3.579 4.439 1.00 88.25 86 ILE A O 1
ATOM 675 N N . SER A 1 87 ? -6.149 -5.234 5.788 1.00 93.44 87 SER A N 1
ATOM 676 C CA . SER A 1 87 ? -7.012 -4.994 6.934 1.00 93.44 87 SER A CA 1
ATOM 677 C C . SER A 1 87 ? -6.163 -4.641 8.148 1.00 93.44 87 SER A C 1
ATOM 679 O O . SER A 1 87 ? -5.155 -5.293 8.404 1.00 93.44 87 SER A O 1
ATOM 681 N N . LEU A 1 88 ? -6.572 -3.628 8.903 1.00 95.62 88 LEU A N 1
ATOM 682 C CA . LEU A 1 88 ? -6.008 -3.331 10.219 1.00 95.62 88 LEU A CA 1
ATOM 683 C C . LEU A 1 88 ? -6.961 -3.890 11.268 1.00 95.62 88 LEU A C 1
ATOM 685 O O . LEU A 1 88 ? -8.153 -3.599 11.196 1.00 95.62 88 LEU A O 1
ATOM 689 N N . TYR A 1 89 ? -6.465 -4.677 12.216 1.00 95.75 89 TYR A N 1
ATOM 690 C CA . TYR A 1 89 ? -7.273 -5.203 13.310 1.00 95.75 89 TYR A CA 1
ATOM 691 C C . TYR A 1 89 ? -6.723 -4.733 14.649 1.00 95.75 89 TYR A C 1
ATOM 693 O O . TYR A 1 89 ? -5.666 -5.178 15.086 1.00 95.75 89 TYR A O 1
ATOM 701 N N . PHE A 1 90 ? -7.456 -3.822 15.279 1.00 95.50 90 PHE A N 1
ATOM 702 C CA . PHE A 1 90 ? -7.174 -3.307 16.607 1.00 95.50 90 PHE A CA 1
ATOM 703 C C . PHE A 1 90 ? -7.939 -4.120 17.644 1.00 95.50 90 PHE A C 1
ATOM 705 O O . PHE A 1 90 ? -9.173 -4.152 17.627 1.00 95.50 90 PHE A O 1
ATOM 712 N N . THR A 1 91 ? -7.214 -4.779 18.542 1.00 95.12 91 THR A N 1
ATOM 713 C CA . THR A 1 91 ? -7.812 -5.680 19.533 1.00 95.12 91 THR A CA 1
ATOM 714 C C . THR A 1 91 ? -7.069 -5.646 20.863 1.00 95.12 91 THR A C 1
ATOM 716 O O . THR A 1 91 ? -5.914 -5.239 20.922 1.00 95.12 91 THR A O 1
ATOM 719 N N . SER A 1 92 ? -7.707 -6.055 21.958 1.00 90.75 92 SER A N 1
ATOM 720 C CA . SER A 1 92 ? -6.994 -6.338 23.211 1.00 90.75 92 SER A CA 1
ATOM 721 C C . SER A 1 92 ? -6.261 -7.678 23.149 1.00 90.75 92 SER A C 1
ATOM 723 O O . SER A 1 92 ? -5.134 -7.787 23.616 1.00 90.75 92 SER A O 1
ATOM 725 N N . GLU A 1 93 ? -6.891 -8.682 22.541 1.00 85.44 93 GLU A N 1
ATOM 726 C CA . GLU A 1 93 ? -6.378 -10.041 22.386 1.00 85.44 93 GLU A CA 1
ATOM 727 C C . GLU A 1 93 ? -6.949 -10.644 21.096 1.00 85.44 93 GLU A C 1
ATOM 729 O O . GLU A 1 93 ? -8.066 -10.325 20.687 1.00 85.44 93 GLU A O 1
ATOM 734 N N . THR A 1 94 ? -6.197 -11.515 20.429 1.00 77.19 94 THR A N 1
ATOM 735 C CA . THR A 1 94 ? -6.715 -12.268 19.278 1.00 77.19 94 THR A CA 1
ATOM 736 C C . THR A 1 94 ? -7.024 -13.694 19.716 1.00 77.19 94 THR A C 1
ATOM 738 O O . THR A 1 94 ? -6.115 -14.410 20.143 1.00 77.19 94 THR A O 1
ATOM 741 N N . ARG A 1 95 ? -8.289 -14.122 19.607 1.00 76.56 95 ARG A N 1
ATOM 742 C CA . ARG A 1 95 ? -8.704 -15.488 19.972 1.00 76.56 95 ARG A CA 1
ATOM 743 C C . ARG A 1 95 ? -8.277 -16.471 18.888 1.00 76.56 95 ARG A C 1
ATOM 745 O O . ARG A 1 95 ? -7.785 -17.557 19.196 1.00 76.56 95 ARG A O 1
ATOM 752 N N . ASP A 1 96 ? -8.391 -16.063 17.628 1.00 82.81 96 ASP A N 1
ATOM 753 C CA . ASP A 1 96 ? -7.875 -16.813 16.486 1.00 82.81 96 ASP A CA 1
ATOM 754 C C . ASP A 1 96 ? -6.429 -16.421 16.143 1.00 82.81 96 ASP A C 1
ATOM 756 O O . ASP A 1 96 ? -6.157 -15.501 15.369 1.00 82.81 96 ASP A O 1
ATOM 760 N N . LYS A 1 97 ? -5.469 -17.177 16.684 1.00 84.25 97 LYS A N 1
ATOM 761 C CA . LYS A 1 97 ? -4.040 -16.946 16.419 1.00 84.25 97 LYS A CA 1
ATOM 762 C C . LYS A 1 97 ? -3.655 -17.080 14.942 1.00 84.25 97 LYS A C 1
ATOM 764 O O . LYS A 1 97 ? -2.611 -16.555 14.564 1.00 84.25 97 LYS A O 1
ATOM 769 N N . SER A 1 98 ? -4.464 -17.734 14.104 1.00 85.75 98 SER A N 1
ATOM 770 C CA . SER A 1 98 ? -4.179 -17.832 12.666 1.00 85.75 98 SER A CA 1
ATOM 771 C C . SER A 1 98 ? -4.251 -16.473 11.962 1.00 85.75 98 SER A C 1
ATOM 773 O O . SER A 1 98 ? -3.583 -16.275 10.948 1.00 85.75 98 SER A O 1
ATOM 775 N N . LEU A 1 99 ? -4.966 -15.497 12.538 1.00 87.12 99 LEU A N 1
ATOM 776 C CA . LEU A 1 99 ? -4.999 -14.125 12.030 1.00 87.12 99 LEU A CA 1
ATOM 777 C C . LEU A 1 99 ? -3.635 -13.445 12.096 1.00 87.12 99 LEU A C 1
ATOM 779 O O . LEU A 1 99 ? -3.356 -12.590 11.257 1.00 87.12 99 LEU A O 1
ATOM 783 N N . TYR A 1 100 ? -2.767 -13.845 13.034 1.00 86.06 100 TYR A N 1
ATOM 784 C CA . TYR A 1 100 ? -1.391 -13.371 13.027 1.00 86.06 100 TYR A CA 1
ATOM 785 C C . TYR A 1 100 ? -0.675 -13.822 11.767 1.00 86.06 100 TYR A C 1
ATOM 787 O O . TYR A 1 100 ? 0.100 -13.041 11.256 1.00 86.06 100 TYR A O 1
ATOM 795 N N . GLU A 1 101 ? -0.931 -15.005 11.223 1.00 85.38 101 GLU A N 1
ATOM 796 C CA . GLU A 1 101 ? -0.239 -15.494 10.023 1.00 85.38 101 GLU A CA 1
ATOM 797 C C . GLU A 1 101 ? -0.898 -15.032 8.716 1.00 85.38 101 GLU A C 1
ATOM 799 O O . GLU A 1 101 ? -0.373 -15.271 7.629 1.00 85.38 101 GLU A O 1
ATOM 804 N N . ASN A 1 102 ? -2.036 -14.335 8.793 1.00 86.81 102 ASN A N 1
ATOM 805 C CA . ASN A 1 102 ? -2.728 -13.855 7.609 1.00 86.81 102 ASN A CA 1
ATOM 806 C C . ASN A 1 102 ? -1.983 -12.650 6.993 1.00 86.81 102 ASN A C 1
ATOM 808 O O . ASN A 1 102 ? -1.919 -11.578 7.601 1.00 86.81 102 ASN A O 1
ATOM 812 N N . PRO A 1 103 ? -1.479 -12.759 5.750 1.00 85.62 103 PRO A N 1
ATOM 813 C CA . PRO A 1 103 ? -0.713 -11.683 5.125 1.00 85.62 103 PRO A CA 1
ATOM 814 C C . PRO A 1 103 ? -1.544 -10.428 4.844 1.00 85.62 103 PRO A C 1
ATOM 816 O O . PRO A 1 103 ? -0.990 -9.345 4.694 1.00 85.62 103 PRO A O 1
ATOM 819 N N . ASN A 1 104 ? -2.870 -10.533 4.810 1.00 88.19 104 ASN A N 1
ATOM 820 C CA . ASN A 1 104 ? -3.755 -9.407 4.525 1.00 88.19 104 ASN A CA 1
ATOM 821 C C . ASN A 1 104 ? -4.252 -8.698 5.791 1.00 88.19 104 ASN A C 1
ATOM 823 O O . ASN A 1 104 ? -5.071 -7.785 5.689 1.00 88.19 104 ASN A O 1
ATOM 827 N N . VAL A 1 105 ? -3.784 -9.099 6.978 1.00 92.06 105 VAL A N 1
ATOM 828 C CA . VAL A 1 105 ? -4.287 -8.599 8.263 1.00 92.06 105 VAL A CA 1
ATOM 829 C C . VAL A 1 105 ? -3.131 -8.162 9.147 1.00 92.06 105 VAL A C 1
ATOM 831 O O . VAL A 1 105 ? -2.317 -8.973 9.569 1.00 92.06 105 VAL A O 1
ATOM 834 N N . ILE A 1 106 ? -3.082 -6.877 9.480 1.00 94.00 106 ILE A N 1
ATOM 835 C CA . ILE A 1 106 ? -2.123 -6.330 10.437 1.00 94.00 106 ILE A CA 1
ATOM 836 C C . ILE A 1 106 ? -2.809 -6.278 11.799 1.00 94.00 106 ILE A C 1
ATOM 838 O O . ILE A 1 106 ? -3.712 -5.465 12.014 1.00 94.00 106 ILE A O 1
ATOM 842 N N . VAL A 1 107 ? -2.383 -7.153 12.710 1.00 94.44 107 VAL A N 1
ATOM 843 C CA . VAL A 1 107 ? -2.929 -7.235 14.070 1.00 94.44 107 VAL A CA 1
ATOM 844 C C . VAL A 1 107 ? -2.173 -6.296 15.014 1.00 94.44 107 VAL A C 1
ATOM 846 O O . VAL A 1 107 ? -0.956 -6.408 15.208 1.00 94.44 107 VAL A O 1
ATOM 849 N N . LEU A 1 108 ? -2.917 -5.376 15.617 1.00 95.06 108 LEU A N 1
ATOM 850 C CA . LEU A 1 108 ? -2.450 -4.302 16.484 1.00 95.06 108 LEU A CA 1
ATOM 851 C C . LEU A 1 108 ? -3.085 -4.491 17.866 1.00 95.06 108 LEU A C 1
ATOM 853 O O . LEU A 1 108 ? -4.252 -4.156 18.074 1.00 95.06 108 LEU A O 1
ATOM 857 N N . ASN A 1 109 ? -2.324 -5.073 18.795 1.00 93.62 109 ASN A N 1
ATOM 858 C CA . ASN A 1 109 ? -2.828 -5.366 20.132 1.00 93.62 109 ASN A CA 1
ATOM 859 C C . ASN A 1 109 ? -2.745 -4.111 21.010 1.00 93.62 109 ASN A C 1
ATOM 861 O O . ASN A 1 109 ? -1.827 -3.307 20.865 1.00 93.62 109 ASN A O 1
ATOM 865 N N . LEU A 1 110 ? -3.651 -3.971 21.975 1.00 91.38 110 LEU A N 1
ATOM 866 C CA . LEU A 1 110 ? -3.679 -2.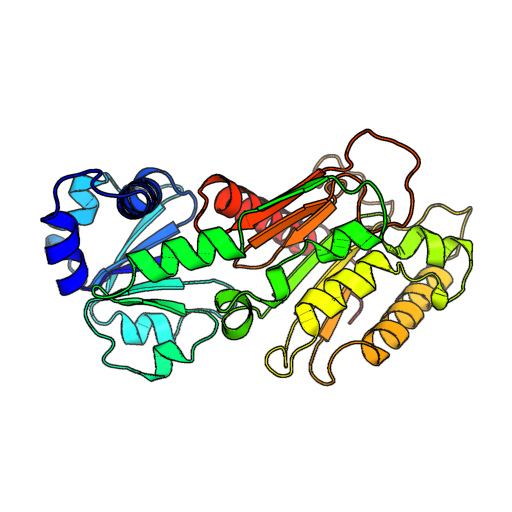839 22.905 1.00 91.38 110 LEU A CA 1
ATOM 867 C C . LEU A 1 110 ? -2.333 -2.615 23.620 1.00 91.38 110 LEU A C 1
ATOM 869 O O . LEU A 1 110 ? -1.955 -1.474 23.867 1.00 91.38 110 LEU A O 1
ATOM 873 N N . GLU A 1 111 ? -1.610 -3.695 23.918 1.00 90.44 111 GLU A N 1
ATOM 874 C CA . GLU A 1 111 ? -0.323 -3.660 24.620 1.00 90.44 111 GLU A CA 1
ATOM 875 C C . GLU A 1 111 ? 0.829 -3.093 23.774 1.00 90.44 111 GLU A C 1
ATOM 877 O O . GLU A 1 111 ? 1.776 -2.546 24.336 1.00 90.44 111 GLU A O 1
ATOM 882 N N . ASP A 1 112 ? 0.777 -3.222 22.440 1.00 91.19 112 ASP A N 1
ATOM 883 C CA . ASP A 1 112 ? 1.933 -2.961 21.568 1.00 91.19 112 ASP A CA 1
ATOM 884 C C . ASP A 1 112 ? 1.642 -2.156 20.291 1.00 91.19 112 ASP A C 1
ATOM 886 O O . ASP A 1 112 ? 2.569 -1.873 19.523 1.00 91.19 112 ASP A O 1
ATOM 890 N N . TYR A 1 113 ? 0.390 -1.744 20.055 1.00 92.75 113 TYR A N 1
ATOM 891 C CA . TYR A 1 113 ? 0.004 -1.082 18.806 1.00 92.75 113 TYR A CA 1
ATOM 892 C C . TYR A 1 113 ? 0.799 0.202 18.545 1.00 92.75 113 TYR A C 1
ATOM 894 O O . TYR A 1 113 ? 1.181 0.457 17.402 1.00 92.75 113 TYR A O 1
ATOM 902 N N . GLU A 1 114 ? 1.085 0.992 19.587 1.00 93.12 114 GLU A N 1
ATOM 903 C CA . GLU A 1 114 ? 1.831 2.247 19.453 1.00 93.12 114 GLU A CA 1
ATOM 904 C C . GLU A 1 114 ? 3.271 2.005 18.988 1.00 93.12 114 GLU A C 1
ATOM 906 O O . GLU A 1 114 ? 3.748 2.649 18.046 1.00 93.12 114 GLU A O 1
ATOM 911 N N . GLY A 1 115 ? 3.941 1.020 19.595 1.00 94.06 115 GLY A N 1
ATOM 912 C CA . GLY A 1 115 ? 5.288 0.608 19.208 1.00 94.06 115 GLY A CA 1
ATOM 913 C C . GLY A 1 115 ? 5.329 0.082 17.775 1.00 94.06 115 GLY A C 1
ATOM 914 O O . GLY A 1 115 ? 6.164 0.526 16.985 1.00 94.06 115 GLY A O 1
ATOM 915 N N . LYS A 1 116 ? 4.377 -0.788 17.407 1.00 93.69 116 LYS A N 1
ATOM 916 C CA . LYS A 1 116 ? 4.264 -1.344 16.048 1.00 93.69 116 LYS A CA 1
ATOM 917 C C . LYS A 1 116 ? 4.050 -0.267 14.992 1.00 93.69 116 LYS A C 1
ATOM 919 O O . LYS A 1 116 ? 4.782 -0.234 14.010 1.00 93.69 116 LYS A O 1
ATOM 924 N N . ILE A 1 117 ? 3.088 0.637 15.187 1.00 94.44 117 ILE A N 1
ATOM 925 C CA . ILE A 1 117 ? 2.802 1.705 14.213 1.00 94.44 117 ILE A CA 1
ATOM 926 C C . ILE A 1 117 ? 4.013 2.627 14.058 1.00 94.44 117 ILE A C 1
ATOM 928 O O . ILE A 1 117 ? 4.393 2.959 12.935 1.00 94.44 117 ILE A O 1
ATOM 932 N N . THR A 1 118 ? 4.654 3.002 15.167 1.00 94.06 118 THR A N 1
ATOM 933 C CA . THR A 1 118 ? 5.865 3.837 15.139 1.00 94.06 118 THR A CA 1
ATOM 934 C C . THR A 1 118 ? 6.991 3.155 14.363 1.00 94.06 118 THR A C 1
ATOM 936 O O . THR A 1 118 ? 7.626 3.778 13.510 1.00 94.06 118 THR A O 1
ATOM 939 N N . GLN A 1 119 ? 7.211 1.862 14.612 1.00 93.19 119 GLN A N 1
ATOM 940 C CA . GLN A 1 119 ? 8.197 1.066 13.891 1.00 93.19 119 GLN A CA 1
ATOM 941 C C . GLN A 1 119 ? 7.869 0.976 12.395 1.00 93.19 119 GLN A C 1
ATOM 943 O O . GLN A 1 119 ? 8.737 1.253 11.571 1.00 93.19 119 GLN A O 1
ATOM 948 N N . PHE A 1 120 ? 6.624 0.663 12.029 1.00 92.94 120 PHE A N 1
ATOM 949 C CA . PHE A 1 120 ? 6.212 0.553 10.629 1.00 92.94 120 PHE A CA 1
ATOM 950 C C . PHE A 1 120 ? 6.384 1.867 9.867 1.00 92.94 120 PHE A C 1
ATOM 952 O O . PHE A 1 120 ? 6.904 1.855 8.753 1.00 92.94 120 PHE A O 1
ATOM 959 N N . LYS A 1 121 ? 6.023 3.006 10.473 1.00 92.12 121 LYS A N 1
ATOM 960 C CA . LYS A 1 121 ? 6.274 4.328 9.879 1.00 92.12 121 LYS A CA 1
ATOM 961 C C . LYS A 1 121 ? 7.767 4.582 9.696 1.00 92.12 121 LYS A C 1
ATOM 963 O O . LYS A 1 121 ? 8.184 5.027 8.638 1.00 92.12 121 LYS A O 1
ATOM 968 N N . LYS A 1 122 ? 8.598 4.252 10.687 1.00 91.25 122 LYS A N 1
ATOM 969 C CA . LYS A 1 122 ? 10.055 4.415 10.574 1.00 91.25 122 LYS A CA 1
ATOM 970 C C . LYS A 1 122 ? 10.659 3.562 9.451 1.00 91.25 122 LYS A C 1
ATOM 972 O O . LYS A 1 122 ? 11.594 4.001 8.791 1.00 91.25 122 LYS A O 1
ATOM 977 N N . GLU A 1 123 ? 10.152 2.349 9.253 1.00 90.56 123 GLU A N 1
ATOM 978 C CA . GLU A 1 123 ? 10.649 1.417 8.235 1.00 90.56 123 GLU A CA 1
ATOM 979 C C . GLU A 1 123 ? 10.172 1.765 6.813 1.00 90.56 123 GLU A C 1
ATOM 981 O O . GLU A 1 123 ? 10.893 1.501 5.849 1.00 90.56 123 GLU A O 1
ATOM 986 N N . LEU A 1 124 ? 8.973 2.349 6.677 1.00 91.06 124 LEU A N 1
ATOM 987 C CA . LEU A 1 124 ? 8.280 2.539 5.392 1.00 91.06 124 LEU A CA 1
ATOM 988 C C . LEU A 1 124 ? 8.005 3.996 5.007 1.00 91.06 124 LEU A C 1
ATOM 990 O O . LEU A 1 124 ? 7.412 4.238 3.954 1.00 91.06 124 LEU A O 1
ATOM 994 N N . THR A 1 125 ? 8.445 4.956 5.817 1.00 92.81 125 THR A N 1
ATOM 995 C CA . THR A 1 125 ? 8.301 6.388 5.543 1.00 92.81 125 THR A CA 1
ATOM 996 C C . THR A 1 125 ? 9.667 7.056 5.611 1.00 92.81 125 THR A C 1
ATOM 998 O O . THR A 1 125 ? 10.196 7.333 6.686 1.00 92.81 125 THR A O 1
ATOM 1001 N N . PHE A 1 126 ? 10.262 7.296 4.445 1.00 93.00 126 PHE A N 1
ATOM 1002 C CA . PHE A 1 126 ? 11.605 7.862 4.322 1.00 93.00 126 PHE A CA 1
ATOM 1003 C C . PHE A 1 126 ? 11.757 8.643 3.020 1.00 93.00 126 PHE A C 1
ATOM 1005 O O . PHE A 1 126 ? 10.985 8.467 2.080 1.00 93.00 126 PHE A O 1
ATOM 1012 N N . GLY A 1 127 ? 12.795 9.472 2.943 1.00 93.00 127 GLY A N 1
ATOM 1013 C CA . GLY A 1 127 ? 13.187 10.129 1.706 1.00 93.00 127 GLY A CA 1
ATOM 1014 C C . GLY A 1 127 ? 14.692 10.346 1.634 1.00 93.00 127 GLY A C 1
ATOM 1015 O O . GLY A 1 127 ? 15.353 10.507 2.663 1.00 93.00 127 GLY A O 1
ATOM 1016 N N . PHE A 1 128 ? 15.241 10.315 0.425 1.00 91.31 128 PHE A N 1
ATOM 1017 C CA . PHE A 1 128 ? 16.648 10.612 0.168 1.00 91.31 128 PHE A CA 1
ATOM 1018 C C . PHE A 1 128 ? 16.857 11.112 -1.264 1.00 91.31 128 PHE A C 1
ATOM 1020 O O . PHE A 1 128 ? 16.003 10.948 -2.130 1.00 91.31 128 PHE A O 1
ATOM 1027 N N . ILE A 1 129 ? 18.019 11.719 -1.505 1.00 87.88 129 ILE A N 1
ATOM 1028 C CA . ILE A 1 129 ? 18.450 12.173 -2.829 1.00 87.88 129 ILE A CA 1
ATOM 1029 C C . ILE A 1 129 ? 19.343 11.104 -3.470 1.00 87.88 129 ILE A C 1
ATOM 1031 O O . ILE A 1 129 ? 20.252 10.581 -2.813 1.00 87.88 129 ILE A O 1
ATOM 1035 N N . LEU A 1 130 ? 19.061 10.766 -4.731 1.00 82.50 130 LEU A N 1
ATOM 1036 C CA . LEU A 1 130 ? 19.892 9.911 -5.581 1.00 82.50 130 LEU A CA 1
ATOM 1037 C C . LEU A 1 130 ? 20.954 10.749 -6.302 1.00 82.50 130 LEU A C 1
ATOM 1039 O O . LEU A 1 130 ? 20.710 11.251 -7.399 1.00 82.50 130 LEU A O 1
ATOM 1043 N N . ASP A 1 131 ? 22.146 10.852 -5.718 1.00 79.56 131 ASP A N 1
ATOM 1044 C CA . ASP A 1 131 ? 23.292 11.501 -6.366 1.00 79.56 131 ASP A CA 1
ATOM 1045 C C . ASP A 1 131 ? 24.115 10.495 -7.189 1.00 79.56 131 ASP A C 1
ATOM 1047 O O . ASP A 1 131 ? 24.785 10.855 -8.157 1.00 79.56 131 ASP A O 1
ATOM 1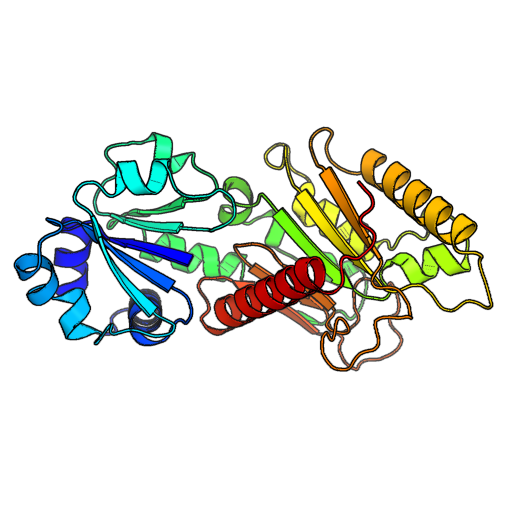051 N N . ASN A 1 132 ? 24.091 9.215 -6.808 1.00 77.06 132 ASN A N 1
ATOM 1052 C CA . ASN A 1 132 ? 24.794 8.128 -7.487 1.00 77.06 132 ASN A CA 1
ATOM 1053 C C . ASN A 1 132 ? 24.139 6.757 -7.223 1.00 77.06 132 ASN A C 1
ATOM 1055 O O . ASN A 1 132 ? 23.303 6.596 -6.338 1.00 77.06 132 ASN A O 1
ATOM 1059 N N . LEU A 1 133 ? 24.573 5.721 -7.952 1.00 73.25 133 LEU A N 1
ATOM 1060 C CA . LEU A 1 133 ? 24.040 4.357 -7.805 1.00 73.25 133 LEU A CA 1
ATOM 1061 C C . LEU A 1 133 ? 24.173 3.763 -6.390 1.00 73.25 133 LEU A C 1
ATOM 1063 O O . LEU A 1 133 ? 23.367 2.916 -6.016 1.00 73.25 133 LEU A O 1
ATOM 1067 N N . LYS A 1 134 ? 25.164 4.171 -5.584 1.00 79.81 134 LYS A N 1
ATOM 1068 C CA . LYS A 1 134 ? 25.329 3.629 -4.222 1.00 79.81 134 LYS A CA 1
ATOM 1069 C C . LYS A 1 134 ? 24.275 4.161 -3.258 1.00 79.81 134 LYS A C 1
ATOM 1071 O O . LYS A 1 134 ? 24.070 3.533 -2.219 1.00 79.81 134 LYS A O 1
ATOM 1076 N N . ASP A 1 135 ? 23.607 5.267 -3.582 1.00 83.69 135 ASP A N 1
ATOM 1077 C CA . ASP A 1 135 ? 22.545 5.830 -2.748 1.00 83.69 135 ASP A CA 1
ATOM 1078 C C . ASP A 1 135 ? 21.326 4.913 -2.663 1.00 83.69 135 ASP A C 1
ATOM 1080 O O . ASP A 1 135 ? 20.617 4.947 -1.663 1.00 83.69 135 ASP A O 1
ATOM 1084 N N . TRP A 1 136 ? 21.147 3.999 -3.621 1.00 80.56 136 TRP A N 1
ATOM 1085 C CA . TRP A 1 136 ? 20.139 2.946 -3.527 1.00 80.56 136 TRP A CA 1
ATOM 1086 C C . TRP A 1 136 ? 20.326 2.021 -2.312 1.00 80.56 136 TRP A C 1
ATOM 1088 O O . TRP A 1 136 ? 19.350 1.440 -1.845 1.00 80.56 136 TRP A O 1
ATOM 1098 N N . ASN A 1 137 ? 21.526 1.947 -1.718 1.00 80.81 137 ASN A N 1
ATOM 1099 C CA . ASN A 1 137 ? 21.739 1.226 -0.454 1.00 80.81 137 ASN A CA 1
ATOM 1100 C C . ASN A 1 137 ? 21.037 1.891 0.748 1.00 80.81 137 ASN A C 1
ATOM 1102 O O . ASN A 1 137 ? 20.933 1.270 1.802 1.00 80.81 137 ASN A O 1
ATOM 1106 N N . LYS A 1 138 ? 20.570 3.141 0.614 1.00 85.69 138 LYS A N 1
ATOM 1107 C CA . LYS A 1 138 ? 19.749 3.832 1.623 1.00 85.69 138 LYS A CA 1
ATOM 1108 C C . LYS A 1 138 ? 18.303 3.324 1.642 1.00 85.69 138 LYS A C 1
ATOM 1110 O O . LYS A 1 138 ? 17.552 3.694 2.538 1.00 85.69 138 LYS A O 1
ATOM 1115 N N . LEU A 1 139 ? 17.901 2.496 0.674 1.00 85.00 139 LEU A N 1
ATOM 1116 C CA . LEU A 1 139 ? 16.582 1.877 0.642 1.00 85.00 139 LEU A CA 1
ATOM 1117 C C . LEU A 1 139 ? 16.474 0.820 1.751 1.00 85.00 139 LEU A C 1
ATOM 1119 O O . LEU A 1 139 ? 17.116 -0.225 1.698 1.00 85.00 139 LEU A O 1
ATOM 1123 N N . THR A 1 140 ? 15.639 1.091 2.752 1.00 82.94 140 THR A N 1
ATOM 1124 C CA . THR A 1 140 ? 15.488 0.255 3.957 1.00 82.94 140 THR A CA 1
ATOM 1125 C C . THR A 1 140 ? 14.306 -0.714 3.901 1.00 82.94 140 THR A C 1
ATOM 1127 O O . THR A 1 140 ? 14.038 -1.397 4.886 1.00 82.94 140 THR A O 1
ATOM 1130 N N . LEU A 1 141 ? 13.599 -0.809 2.766 1.00 82.12 141 LEU A N 1
ATOM 1131 C CA . LEU A 1 141 ? 12.394 -1.643 2.632 1.00 82.12 141 LEU A CA 1
ATOM 1132 C C . LEU A 1 141 ? 12.657 -3.117 2.978 1.00 82.12 141 LEU A C 1
ATOM 1134 O O . LEU A 1 141 ? 11.851 -3.737 3.664 1.00 82.12 141 LEU A O 1
ATOM 1138 N N . SER A 1 142 ? 13.812 -3.656 2.586 1.00 74.19 142 SER A N 1
ATOM 1139 C CA . SER A 1 142 ? 14.189 -5.053 2.851 1.00 74.19 142 SER A CA 1
ATOM 1140 C C . SER A 1 142 ? 14.214 -5.416 4.343 1.00 74.19 142 SER A C 1
ATOM 1142 O O . SER A 1 142 ? 14.031 -6.569 4.730 1.00 74.19 142 SER A O 1
ATOM 1144 N N . GLN A 1 143 ? 14.420 -4.419 5.205 1.00 78.31 143 GLN A N 1
ATOM 1145 C CA . GLN A 1 143 ? 14.506 -4.595 6.651 1.00 78.31 143 GLN A CA 1
ATOM 1146 C C . GLN A 1 143 ? 13.130 -4.558 7.324 1.00 78.31 143 GLN A C 1
ATOM 1148 O O . GLN A 1 143 ? 13.034 -4.854 8.515 1.00 78.31 143 GLN A O 1
ATOM 1153 N N . SER A 1 144 ? 12.064 -4.208 6.594 1.00 85.56 144 SER A N 1
ATOM 1154 C CA . SER A 1 144 ? 10.758 -3.984 7.201 1.00 85.56 144 SER A CA 1
ATOM 1155 C C . SER A 1 144 ? 10.046 -5.281 7.547 1.00 85.56 144 SER A C 1
ATOM 1157 O O . SER A 1 144 ? 9.610 -6.019 6.662 1.00 85.56 144 SER A O 1
ATOM 1159 N N . SER A 1 145 ? 9.825 -5.497 8.844 1.00 83.75 145 SER A N 1
ATOM 1160 C CA . SER A 1 145 ? 9.041 -6.625 9.366 1.00 83.75 145 SER A CA 1
ATOM 1161 C C . SER A 1 145 ? 7.621 -6.676 8.787 1.00 83.75 145 SER A C 1
ATOM 1163 O O . SER A 1 145 ? 7.081 -7.761 8.560 1.00 83.75 145 SER A O 1
ATOM 1165 N N . LEU A 1 146 ? 7.040 -5.511 8.482 1.00 87.88 146 LEU A N 1
ATOM 1166 C CA . LEU A 1 146 ? 5.724 -5.408 7.862 1.00 87.88 146 LEU A CA 1
ATOM 1167 C C . LEU A 1 146 ? 5.725 -5.967 6.438 1.00 87.88 146 LEU A C 1
ATOM 1169 O O . LEU A 1 146 ? 4.828 -6.730 6.077 1.00 87.88 146 LEU A O 1
ATOM 1173 N N . LEU A 1 147 ? 6.733 -5.619 5.632 1.00 87.50 147 LEU A N 1
ATOM 1174 C CA . LEU A 1 147 ? 6.847 -6.146 4.272 1.00 87.50 147 LEU A CA 1
ATOM 1175 C C . LEU A 1 147 ? 7.060 -7.648 4.288 1.00 87.50 147 LEU A C 1
ATOM 1177 O O . LEU A 1 147 ? 6.397 -8.338 3.514 1.00 87.50 147 LEU A O 1
ATOM 1181 N N . LYS A 1 148 ? 7.878 -8.152 5.224 1.00 82.94 148 LYS A N 1
ATOM 1182 C CA . LYS A 1 148 ? 8.157 -9.590 5.308 1.00 82.94 148 LYS A CA 1
ATOM 1183 C C . LYS A 1 148 ? 6.906 -10.443 5.423 1.00 82.94 148 LYS A C 1
ATOM 1185 O O . LYS A 1 148 ? 6.828 -11.549 4.903 1.00 82.94 148 LYS A O 1
ATOM 1190 N N . LYS A 1 149 ? 5.916 -9.905 6.121 1.00 84.44 149 LYS A N 1
ATOM 1191 C CA . LYS A 1 149 ? 4.718 -10.636 6.493 1.00 84.44 149 LYS A CA 1
ATOM 1192 C C . LYS A 1 149 ? 3.528 -10.368 5.577 1.00 84.44 149 LYS A C 1
ATOM 1194 O O . LYS A 1 149 ? 2.697 -11.252 5.375 1.00 84.44 149 LYS A O 1
ATOM 1199 N N . HIS A 1 150 ? 3.438 -9.157 5.034 1.00 87.62 150 HIS A N 1
ATOM 1200 C CA . HIS A 1 150 ? 2.215 -8.665 4.401 1.00 87.62 150 HIS A CA 1
ATOM 1201 C C . HIS A 1 150 ? 2.363 -8.338 2.906 1.00 87.62 150 HIS A C 1
ATOM 1203 O O . HIS A 1 150 ? 1.367 -8.036 2.243 1.00 87.62 150 HIS A O 1
ATOM 1209 N N . LEU A 1 151 ? 3.574 -8.376 2.338 1.00 87.25 151 LEU A N 1
ATOM 1210 C CA . LEU A 1 151 ? 3.773 -8.086 0.917 1.00 87.25 151 LEU A CA 1
ATOM 1211 C C . LEU A 1 151 ? 3.399 -9.298 0.049 1.00 87.25 151 LEU A C 1
ATOM 1213 O O . LEU A 1 151 ? 4.049 -10.334 0.094 1.00 87.25 151 LEU A O 1
ATOM 1217 N N . ARG A 1 152 ? 2.353 -9.147 -0.773 1.00 84.19 152 ARG A N 1
ATOM 1218 C CA . ARG A 1 152 ? 1.893 -10.178 -1.732 1.00 84.19 152 ARG A CA 1
ATOM 1219 C C . ARG A 1 152 ? 1.845 -9.721 -3.179 1.00 84.19 152 ARG A C 1
ATOM 1221 O O . ARG A 1 152 ? 1.890 -10.533 -4.094 1.00 84.19 152 ARG A O 1
ATOM 1228 N N . LYS A 1 153 ? 1.736 -8.413 -3.395 1.00 87.81 153 LYS A N 1
ATOM 1229 C CA . LYS A 1 153 ? 1.650 -7.829 -4.727 1.00 87.81 153 LYS A CA 1
ATOM 1230 C C . LYS A 1 153 ? 2.408 -6.519 -4.790 1.00 87.81 153 LYS A C 1
ATOM 1232 O O . LYS A 1 153 ? 2.202 -5.637 -3.952 1.00 87.81 153 LYS A O 1
ATOM 1237 N N . LEU A 1 154 ? 3.226 -6.399 -5.822 1.00 88.81 154 LEU A N 1
ATOM 1238 C CA . LEU A 1 154 ? 3.924 -5.191 -6.211 1.00 88.81 154 LEU A CA 1
ATOM 1239 C C . LEU A 1 154 ? 3.350 -4.707 -7.543 1.00 88.81 154 LEU A C 1
ATOM 1241 O O . LEU A 1 154 ? 3.087 -5.490 -8.452 1.00 88.81 154 LEU A O 1
ATOM 1245 N N . THR A 1 155 ? 3.142 -3.408 -7.684 1.00 90.38 155 THR A N 1
ATOM 1246 C CA . THR A 1 155 ? 2.858 -2.794 -8.980 1.00 90.38 155 THR A CA 1
ATOM 1247 C C . THR A 1 155 ? 3.910 -1.744 -9.268 1.00 90.38 155 THR A C 1
ATOM 1249 O O . THR A 1 155 ? 4.146 -0.856 -8.450 1.00 90.38 155 THR A O 1
ATOM 1252 N N . VAL A 1 156 ? 4.531 -1.859 -10.435 1.00 88.62 156 VAL A N 1
ATOM 1253 C CA . VAL A 1 156 ? 5.572 -0.965 -10.922 1.00 88.62 156 VAL A CA 1
ATOM 1254 C C . VAL A 1 156 ? 5.009 -0.176 -12.090 1.00 88.62 156 VAL A C 1
ATOM 1256 O O . VAL A 1 156 ? 4.576 -0.732 -13.098 1.00 88.62 156 VAL A O 1
ATOM 1259 N N . LEU A 1 157 ? 4.973 1.137 -11.921 1.00 87.12 157 LEU A N 1
ATOM 1260 C CA . LEU A 1 157 ? 4.624 2.089 -12.959 1.00 87.12 157 LEU A CA 1
ATOM 1261 C C . LEU A 1 157 ? 5.910 2.796 -13.341 1.00 87.12 157 LEU A C 1
ATOM 1263 O O . LEU A 1 157 ? 6.420 3.586 -12.552 1.00 87.12 157 LEU A O 1
ATOM 1267 N N . ASP A 1 158 ? 6.435 2.493 -14.519 1.00 82.38 158 ASP A N 1
ATOM 1268 C CA . ASP A 1 158 ? 7.481 3.300 -15.130 1.00 82.38 158 ASP A CA 1
ATOM 1269 C C . ASP A 1 158 ? 7.410 3.110 -16.656 1.00 82.38 158 ASP A C 1
ATOM 1271 O O . ASP A 1 158 ? 7.650 2.009 -17.172 1.00 82.38 158 ASP A O 1
ATOM 1275 N N . PRO A 1 159 ? 7.058 4.173 -17.402 1.00 77.81 159 PRO A N 1
ATOM 1276 C CA . PRO A 1 159 ? 6.892 4.091 -18.846 1.00 77.81 159 PRO A CA 1
ATOM 1277 C C . PRO A 1 159 ? 8.200 3.744 -19.568 1.00 77.81 159 PRO A C 1
ATOM 1279 O O .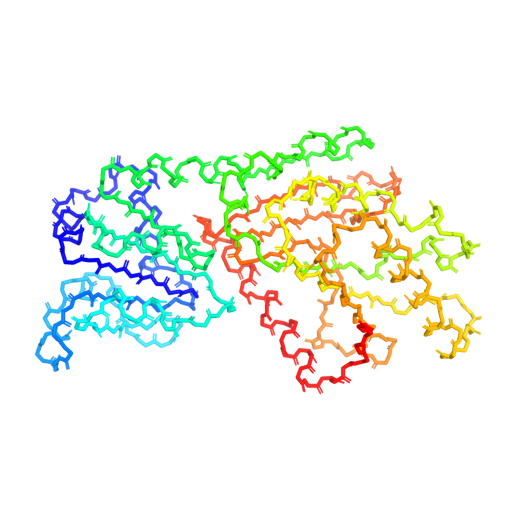 PRO A 1 159 ? 8.153 3.234 -20.685 1.00 77.81 159 PRO A O 1
ATOM 1282 N N . TYR A 1 160 ? 9.358 3.971 -18.942 1.00 76.44 160 TYR A N 1
ATOM 1283 C CA . TYR A 1 160 ? 10.669 3.844 -19.571 1.00 76.44 160 TYR A CA 1
ATOM 1284 C C . TYR A 1 160 ? 11.523 2.702 -19.016 1.00 76.44 160 TYR A C 1
ATOM 1286 O O . TYR A 1 160 ? 12.654 2.570 -19.464 1.00 76.44 160 TYR A O 1
ATOM 1294 N N . ILE A 1 161 ? 10.983 1.840 -18.150 1.00 78.12 161 ILE A N 1
ATOM 1295 C CA . ILE A 1 161 ? 11.736 0.802 -17.412 1.00 78.12 161 ILE A CA 1
ATOM 1296 C C . ILE A 1 161 ? 12.507 -0.219 -18.267 1.00 78.12 161 ILE A C 1
ATOM 1298 O O . ILE A 1 161 ? 13.394 -0.922 -17.792 1.00 78.12 161 ILE A O 1
ATOM 1302 N N . PHE A 1 162 ? 12.157 -0.339 -19.548 1.00 78.19 162 PHE A N 1
ATOM 1303 C CA . PHE A 1 162 ? 12.832 -1.223 -20.504 1.00 78.19 162 PHE A CA 1
ATOM 1304 C C . PHE A 1 162 ? 13.468 -0.449 -21.665 1.00 78.19 162 PHE A C 1
ATOM 1306 O O . PHE A 1 162 ? 13.830 -1.027 -22.691 1.00 78.19 162 PHE A O 1
ATOM 1313 N N . SER A 1 163 ? 13.601 0.872 -21.535 1.00 75.06 163 SER A N 1
ATOM 1314 C CA . SER A 1 163 ? 14.045 1.758 -22.612 1.00 75.06 163 SER A CA 1
ATOM 1315 C C . SER A 1 163 ? 15.443 1.422 -23.135 1.00 75.06 163 SER A C 1
ATOM 1317 O O . SER A 1 163 ? 15.670 1.430 -24.348 1.00 75.06 163 SER A O 1
ATOM 1319 N N . GLU A 1 164 ? 16.373 1.087 -22.242 1.00 74.56 164 GLU A N 1
ATOM 1320 C CA . GLU A 1 164 ? 17.749 0.721 -22.596 1.00 74.56 164 GLU A CA 1
ATOM 1321 C C . GLU A 1 164 ? 17.847 -0.693 -23.193 1.00 74.56 164 GLU A C 1
ATOM 1323 O O . GLU A 1 164 ? 18.597 -0.917 -24.155 1.00 74.56 164 GLU A O 1
ATOM 1328 N N . TYR A 1 165 ? 17.015 -1.634 -22.731 1.00 78.06 165 TYR A N 1
ATOM 1329 C CA . TYR A 1 165 ? 16.857 -2.929 -23.396 1.00 78.06 165 TYR A CA 1
ATOM 1330 C C . TYR A 1 165 ? 16.353 -2.744 -24.832 1.00 78.06 165 TYR A C 1
ATOM 1332 O O . TYR A 1 165 ? 16.949 -3.272 -25.770 1.00 78.06 165 TYR A O 1
ATOM 1340 N N . TYR A 1 166 ? 15.315 -1.929 -25.050 1.00 76.12 166 TYR A N 1
ATOM 1341 C CA . TYR A 1 166 ? 14.758 -1.731 -26.391 1.00 76.12 166 TYR A CA 1
ATOM 1342 C C . TYR A 1 166 ? 15.735 -1.094 -27.386 1.00 76.12 166 TYR A C 1
ATOM 1344 O O . TYR A 1 166 ? 15.648 -1.404 -28.580 1.00 76.12 166 TYR A O 1
ATOM 1352 N N . LYS A 1 167 ? 16.659 -0.248 -26.909 1.00 74.56 167 LYS A N 1
ATOM 1353 C CA . LYS A 1 167 ? 17.758 0.342 -27.697 1.00 74.56 167 LYS A CA 1
ATOM 1354 C C . LYS A 1 167 ? 18.805 -0.678 -28.116 1.00 74.56 167 LYS A C 1
ATOM 1356 O O . LYS A 1 167 ? 19.271 -0.656 -29.251 1.00 74.56 167 LYS A O 1
ATOM 1361 N N . SER A 1 168 ? 19.219 -1.517 -27.173 1.00 75.19 168 SER A N 1
ATOM 1362 C CA . SER A 1 168 ? 20.417 -2.349 -27.306 1.00 75.19 168 SER A CA 1
ATOM 1363 C C . SER A 1 168 ? 20.126 -3.782 -27.746 1.00 75.19 168 SER A C 1
ATOM 1365 O O . SER A 1 168 ? 20.986 -4.418 -28.351 1.00 75.19 168 SER A O 1
ATOM 1367 N N . GLY A 1 169 ? 18.933 -4.295 -27.434 1.00 71.19 169 GLY A N 1
ATOM 1368 C CA . GLY A 1 169 ? 18.560 -5.698 -27.603 1.00 71.19 169 GLY A CA 1
ATOM 1369 C C . GLY A 1 169 ? 19.339 -6.660 -26.703 1.00 71.19 169 GLY A C 1
ATOM 1370 O O . GLY A 1 169 ? 19.374 -7.850 -27.004 1.00 71.19 169 GLY A O 1
ATOM 1371 N N . ARG A 1 170 ? 20.004 -6.166 -25.648 1.00 70.56 170 ARG A N 1
ATOM 1372 C CA . ARG A 1 170 ? 20.809 -6.988 -24.735 1.00 70.56 170 ARG A CA 1
ATOM 1373 C C . ARG A 1 170 ? 20.165 -7.058 -23.359 1.00 70.56 170 ARG A C 1
ATOM 1375 O O . ARG A 1 170 ? 19.889 -6.023 -22.760 1.00 70.56 170 ARG A O 1
ATOM 1382 N N . GLU A 1 171 ? 19.991 -8.273 -22.849 1.00 70.88 171 GLU A N 1
ATOM 1383 C CA . GLU A 1 171 ? 19.388 -8.557 -21.535 1.00 70.88 171 GLU A CA 1
ATOM 1384 C C . GLU A 1 171 ? 20.131 -7.879 -20.376 1.00 70.88 171 GLU A C 1
ATOM 1386 O O . GLU A 1 171 ? 19.503 -7.406 -19.438 1.00 70.88 171 GLU A O 1
ATOM 1391 N N . GLU A 1 172 ? 21.453 -7.712 -20.488 1.00 67.69 172 GLU A N 1
ATOM 1392 C CA . GLU A 1 172 ? 22.298 -6.995 -19.515 1.00 67.69 172 GLU A CA 1
ATOM 1393 C C . GLU A 1 172 ? 21.899 -5.523 -19.279 1.00 67.69 172 GLU A C 1
ATOM 1395 O O . GLU A 1 172 ? 22.332 -4.925 -18.291 1.00 67.69 172 GLU A O 1
ATOM 1400 N N . ASN A 1 173 ? 21.077 -4.962 -20.176 1.00 67.75 173 ASN A N 1
ATOM 1401 C CA . ASN A 1 173 ? 20.537 -3.604 -20.123 1.00 67.75 173 ASN A CA 1
ATOM 1402 C C . ASN A 1 173 ? 19.055 -3.553 -19.698 1.00 67.75 173 ASN A C 1
ATOM 1404 O O . ASN A 1 173 ? 18.456 -2.476 -19.738 1.00 67.75 173 ASN A O 1
ATOM 1408 N N . ILE A 1 174 ? 18.446 -4.682 -19.306 1.00 67.75 174 ILE A N 1
ATOM 1409 C CA . ILE A 1 174 ? 17.211 -4.666 -18.506 1.00 67.75 174 ILE A CA 1
ATOM 1410 C C . ILE A 1 174 ? 17.584 -3.981 -17.188 1.00 67.75 174 ILE A C 1
ATOM 1412 O O . ILE A 1 174 ? 18.505 -4.409 -16.495 1.00 67.75 174 ILE A O 1
ATOM 1416 N N . GLU A 1 175 ? 16.958 -2.835 -16.926 1.00 62.25 175 GLU A N 1
ATOM 1417 C CA . GLU A 1 175 ? 17.510 -1.778 -16.080 1.00 62.25 175 GLU A CA 1
ATOM 1418 C C . GLU A 1 175 ? 17.965 -2.270 -14.697 1.00 62.25 175 GLU A C 1
ATOM 1420 O O . GLU A 1 175 ? 17.185 -2.753 -13.872 1.00 62.25 175 GLU A O 1
ATOM 1425 N N . ARG A 1 176 ? 19.266 -2.105 -14.434 1.00 60.41 176 ARG A N 1
ATOM 1426 C CA . ARG A 1 176 ? 19.924 -2.531 -13.195 1.00 60.41 176 ARG A CA 1
ATOM 1427 C C . ARG A 1 176 ? 19.302 -1.935 -11.928 1.00 60.41 176 ARG A C 1
ATOM 1429 O O . ARG A 1 176 ? 19.259 -2.671 -10.948 1.00 60.41 176 ARG A O 1
ATOM 1436 N N . PRO A 1 177 ? 18.784 -0.688 -11.892 1.00 62.38 177 PRO A N 1
ATOM 1437 C CA . PRO A 1 177 ? 18.092 -0.187 -10.706 1.00 62.38 177 PRO A CA 1
ATOM 1438 C C . PRO A 1 177 ? 16.732 -0.856 -10.469 1.00 62.38 177 PRO A C 1
ATOM 1440 O O . PRO A 1 177 ? 16.409 -1.126 -9.318 1.00 62.38 177 PRO A O 1
ATOM 1443 N N . PHE A 1 178 ? 15.962 -1.205 -11.509 1.00 71.00 178 PHE A N 1
ATOM 1444 C CA . PHE A 1 178 ? 14.724 -1.983 -11.344 1.00 71.00 178 PHE A CA 1
ATOM 1445 C C . PHE A 1 178 ? 15.015 -3.364 -10.753 1.00 71.00 178 PHE A C 1
ATOM 1447 O O . PHE A 1 178 ? 14.435 -3.723 -9.730 1.00 71.00 178 PHE A O 1
ATOM 1454 N N . LEU A 1 179 ? 15.971 -4.095 -11.334 1.00 69.62 179 LEU A N 1
ATOM 1455 C CA . LEU A 1 179 ? 16.420 -5.387 -10.805 1.00 69.62 179 LEU A CA 1
ATOM 1456 C C . LEU A 1 179 ? 17.007 -5.255 -9.400 1.00 69.62 179 LEU A C 1
ATOM 1458 O O . LEU A 1 179 ? 16.756 -6.100 -8.555 1.00 69.62 179 LEU A O 1
ATOM 1462 N N . TYR A 1 180 ? 17.759 -4.190 -9.123 1.00 68.50 180 TYR A N 1
ATOM 1463 C CA . TYR A 1 180 ? 18.320 -3.929 -7.801 1.00 68.50 180 TYR A CA 1
ATOM 1464 C C . TYR A 1 180 ? 17.227 -3.661 -6.764 1.00 68.50 180 TYR A C 1
ATOM 1466 O O . TYR A 1 180 ? 17.294 -4.201 -5.666 1.00 68.50 180 TYR A O 1
ATOM 1474 N N . ILE A 1 181 ? 16.217 -2.848 -7.083 1.00 69.88 181 ILE A N 1
ATOM 1475 C CA . ILE A 1 181 ? 15.117 -2.539 -6.160 1.00 69.88 181 ILE A CA 1
ATOM 1476 C C . ILE A 1 181 ? 14.237 -3.761 -5.964 1.00 69.88 181 ILE A C 1
ATOM 1478 O O . ILE A 1 181 ? 13.851 -4.038 -4.832 1.00 69.88 181 ILE A O 1
ATOM 1482 N N . LEU A 1 182 ? 13.959 -4.513 -7.032 1.00 74.06 182 LEU A N 1
ATOM 1483 C CA . LEU A 1 182 ? 13.292 -5.798 -6.909 1.00 74.06 182 LEU A CA 1
ATOM 1484 C C . LEU A 1 182 ? 14.113 -6.730 -6.033 1.00 74.06 182 LEU A C 1
ATOM 1486 O O . LEU A 1 182 ? 13.584 -7.154 -5.026 1.00 74.06 182 LEU A O 1
ATOM 1490 N N . ASN A 1 183 ? 15.400 -6.946 -6.295 1.00 70.69 183 ASN A N 1
ATOM 1491 C CA . ASN A 1 183 ? 16.250 -7.778 -5.444 1.00 70.69 183 ASN A CA 1
ATOM 1492 C C . ASN A 1 183 ? 16.251 -7.289 -3.993 1.00 70.69 183 ASN A C 1
ATOM 1494 O O . ASN A 1 183 ? 16.040 -8.084 -3.092 1.00 70.69 183 ASN A O 1
ATOM 1498 N N . LYS A 1 184 ? 16.348 -5.982 -3.733 1.00 71.44 184 LYS A N 1
ATOM 1499 C CA . LYS A 1 184 ? 16.234 -5.451 -2.368 1.00 71.44 184 LYS A CA 1
ATOM 1500 C C . LYS A 1 184 ? 14.879 -5.719 -1.734 1.00 71.44 184 LYS A C 1
ATOM 1502 O O . LYS A 1 184 ? 14.812 -5.952 -0.536 1.00 71.44 184 LYS A O 1
ATOM 1507 N N . ILE A 1 185 ? 13.801 -5.680 -2.500 1.00 71.88 185 ILE A N 1
ATOM 1508 C CA . ILE A 1 185 ? 12.473 -6.006 -1.988 1.00 71.88 185 ILE A CA 1
ATOM 1509 C C . ILE A 1 185 ? 12.315 -7.524 -1.827 1.00 71.88 185 ILE A C 1
ATOM 1511 O O . ILE A 1 185 ? 11.647 -7.925 -0.890 1.00 71.88 185 ILE A O 1
ATOM 1515 N N . VAL A 1 186 ? 12.926 -8.334 -2.697 1.00 64.25 186 VAL A N 1
ATOM 1516 C CA . VAL A 1 186 ? 12.602 -9.739 -3.004 1.00 64.25 186 VAL A CA 1
ATOM 1517 C C . VAL A 1 186 ? 13.625 -10.750 -2.456 1.00 64.25 186 VAL A C 1
ATOM 1519 O O . VAL A 1 186 ? 13.345 -11.942 -2.456 1.00 64.25 186 VAL A O 1
ATOM 1522 N N . GLU A 1 187 ? 14.774 -10.298 -1.944 1.00 58.06 187 GLU A N 1
ATOM 1523 C CA . GLU A 1 187 ? 15.949 -11.081 -1.493 1.00 58.06 187 GLU A CA 1
ATOM 1524 C C . GLU A 1 187 ? 15.686 -12.169 -0.428 1.00 58.06 187 GLU A C 1
ATOM 1526 O O . GLU A 1 187 ? 16.635 -12.804 0.027 1.00 58.06 187 GLU A O 1
ATOM 1531 N N . GLU A 1 188 ? 14.445 -12.420 -0.008 1.00 58.62 188 GLU A N 1
ATOM 1532 C CA . GLU A 1 188 ? 14.160 -13.301 1.117 1.00 58.62 188 GLU A CA 1
ATOM 1533 C C . GLU A 1 188 ? 13.047 -14.324 0.852 1.00 58.62 188 GLU A C 1
ATOM 1535 O O . GLU A 1 188 ? 11.988 -14.015 0.302 1.00 58.62 188 GLU A O 1
ATOM 1540 N N . ASP A 1 189 ? 13.287 -15.551 1.330 1.00 54.84 189 ASP A N 1
ATOM 1541 C CA . ASP A 1 189 ? 12.472 -16.759 1.124 1.00 54.84 189 ASP A CA 1
ATOM 1542 C C . ASP A 1 189 ? 10.979 -16.596 1.477 1.00 54.84 189 ASP A C 1
ATOM 1544 O O . ASP A 1 189 ? 10.143 -17.381 1.037 1.00 54.84 189 ASP A O 1
ATOM 1548 N N . TYR A 1 190 ? 10.597 -15.582 2.258 1.00 58.91 190 TYR A N 1
ATOM 1549 C CA . TYR A 1 190 ? 9.205 -15.335 2.651 1.00 58.91 190 TYR A CA 1
ATOM 1550 C C . TYR A 1 190 ? 8.348 -14.673 1.557 1.00 58.91 190 TYR A C 1
ATOM 1552 O O . TYR A 1 190 ? 7.126 -14.616 1.705 1.00 58.91 190 TYR A O 1
ATOM 1560 N N . LEU A 1 191 ? 8.951 -14.197 0.460 1.00 61.00 191 LEU A N 1
ATOM 1561 C CA . LEU A 1 191 ? 8.239 -13.593 -0.679 1.00 61.00 191 LEU A CA 1
ATOM 1562 C C . LEU A 1 191 ? 7.877 -14.591 -1.777 1.00 61.00 191 LEU A C 1
ATOM 1564 O O . LEU A 1 191 ? 7.549 -14.193 -2.897 1.00 61.00 191 LEU A O 1
ATOM 1568 N N . CYS A 1 192 ? 7.873 -15.884 -1.443 1.00 56.25 192 CYS A N 1
ATOM 1569 C CA . CYS A 1 192 ? 7.147 -16.881 -2.218 1.00 56.25 192 CYS A CA 1
ATOM 1570 C C . CYS A 1 192 ? 5.724 -16.356 -2.507 1.00 56.25 192 CYS A C 1
ATOM 1572 O O . CYS A 1 192 ? 5.044 -15.856 -1.604 1.00 56.25 192 CYS A O 1
ATOM 1574 N N . ASP A 1 193 ? 5.307 -16.429 -3.772 1.00 66.56 193 ASP A N 1
ATOM 1575 C CA . ASP A 1 193 ? 4.014 -15.959 -4.290 1.00 66.56 193 ASP A CA 1
ATOM 1576 C C . ASP A 1 193 ? 3.863 -14.440 -4.514 1.00 66.56 193 ASP A C 1
ATOM 1578 O O . ASP A 1 193 ? 2.739 -13.938 -4.611 1.00 66.56 193 ASP A O 1
ATOM 1582 N N . LEU A 1 194 ? 4.957 -13.675 -4.627 1.00 75.62 194 LEU A N 1
ATOM 1583 C CA . LEU A 1 194 ? 4.869 -12.264 -5.016 1.00 75.62 194 LEU A CA 1
ATOM 1584 C C . LEU A 1 194 ? 4.366 -12.115 -6.464 1.00 75.62 194 LEU A C 1
ATOM 1586 O O . LEU A 1 194 ? 5.006 -12.573 -7.409 1.00 75.62 194 LEU A O 1
ATOM 1590 N N . GLU A 1 195 ? 3.250 -11.407 -6.657 1.00 82.06 195 GLU A N 1
ATOM 1591 C CA . GLU A 1 195 ? 2.817 -10.950 -7.985 1.00 82.06 195 GLU A CA 1
ATOM 1592 C C . GLU A 1 195 ? 3.424 -9.574 -8.289 1.00 82.06 195 GLU A C 1
ATOM 1594 O O . GLU A 1 195 ? 3.141 -8.598 -7.589 1.00 82.06 195 GLU A O 1
ATOM 1599 N N . ILE A 1 196 ? 4.210 -9.468 -9.360 1.00 80.56 196 ILE A N 1
ATOM 1600 C CA . ILE A 1 196 ? 4.716 -8.195 -9.881 1.00 80.56 196 ILE A CA 1
ATOM 1601 C C . ILE A 1 196 ? 3.921 -7.816 -11.121 1.00 80.56 196 ILE A C 1
ATOM 1603 O O . ILE A 1 196 ? 3.892 -8.550 -12.102 1.00 80.56 196 ILE A O 1
ATOM 1607 N N . LEU A 1 197 ? 3.303 -6.639 -11.090 1.00 82.44 197 LEU A N 1
ATOM 1608 C CA . LEU A 1 197 ? 2.623 -6.051 -12.235 1.00 82.44 197 LEU A CA 1
ATOM 1609 C C . LEU A 1 197 ? 3.394 -4.832 -12.737 1.00 82.44 197 LEU A C 1
ATOM 1611 O O . LEU A 1 197 ? 3.396 -3.804 -12.065 1.00 82.44 197 LEU A O 1
ATOM 1615 N N . THR A 1 198 ? 3.981 -4.907 -13.925 1.00 80.44 198 THR A N 1
ATOM 1616 C CA . THR A 1 198 ? 4.696 -3.777 -14.534 1.00 80.44 198 THR A CA 1
ATOM 1617 C C . THR A 1 198 ? 3.853 -3.150 -15.635 1.00 80.44 198 THR A C 1
ATOM 1619 O O . THR A 1 198 ? 3.390 -3.854 -16.528 1.00 80.44 198 THR A O 1
ATOM 1622 N N . ILE A 1 199 ? 3.660 -1.830 -15.596 1.00 78.62 199 ILE A N 1
ATOM 1623 C CA . ILE A 1 199 ? 3.010 -1.064 -16.669 1.00 78.62 199 ILE A CA 1
ATOM 1624 C C . ILE A 1 199 ? 4.059 -0.175 -17.329 1.00 78.62 199 ILE A C 1
ATOM 1626 O O . ILE A 1 199 ? 4.636 0.692 -16.672 1.00 78.62 199 ILE A O 1
ATOM 1630 N N . THR A 1 200 ? 4.289 -0.399 -18.622 1.00 74.56 200 THR A N 1
ATOM 1631 C CA . THR A 1 200 ? 5.334 0.271 -19.410 1.00 74.56 200 THR A CA 1
ATOM 1632 C C . THR A 1 200 ? 4.773 0.816 -20.725 1.00 74.56 200 THR A C 1
ATOM 1634 O O . THR A 1 200 ? 3.708 0.384 -21.174 1.00 74.56 200 THR A O 1
ATOM 1637 N N . GLU A 1 201 ? 5.456 1.780 -21.344 1.00 72.31 201 GLU A N 1
ATOM 1638 C CA . GLU A 1 201 ? 5.088 2.292 -22.665 1.00 72.31 201 GLU A CA 1
ATOM 1639 C C . GLU A 1 201 ? 5.791 1.522 -23.791 1.00 72.31 201 GLU A C 1
ATOM 1641 O O . GLU A 1 201 ? 6.899 0.996 -23.657 1.00 72.31 201 GLU A O 1
ATOM 1646 N N . GLU A 1 202 ? 5.148 1.492 -24.957 1.00 64.31 202 GLU A N 1
ATOM 1647 C CA . GLU A 1 202 ? 5.785 1.043 -26.189 1.00 64.31 202 GLU A CA 1
ATOM 1648 C C . GLU A 1 202 ? 6.901 2.030 -26.576 1.00 64.31 202 GLU A C 1
ATOM 1650 O O . GLU A 1 202 ? 6.646 3.196 -26.895 1.00 64.31 202 GLU A O 1
ATOM 1655 N N . TYR A 1 203 ? 8.151 1.564 -26.560 1.00 61.72 203 TYR A N 1
ATOM 1656 C CA . TYR A 1 203 ? 9.300 2.414 -2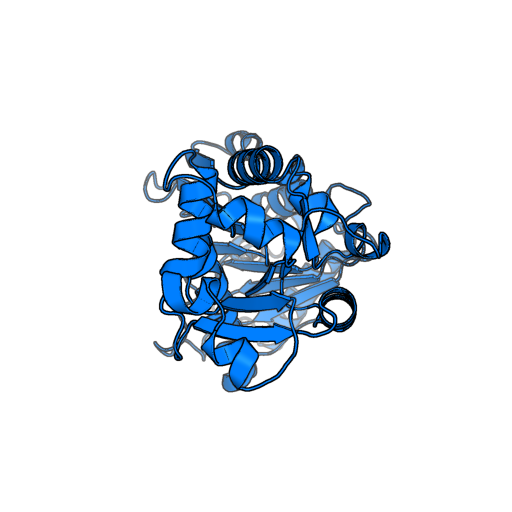6.847 1.00 61.72 203 TYR A CA 1
ATOM 1657 C C . TYR A 1 203 ? 9.353 2.824 -28.331 1.00 61.72 203 TYR A C 1
ATOM 1659 O O . TYR A 1 203 ? 9.441 1.985 -29.231 1.00 61.72 203 TYR A O 1
ATOM 1667 N N . ASP A 1 204 ? 9.341 4.136 -28.602 1.00 56.66 204 ASP A N 1
ATOM 1668 C CA . ASP A 1 204 ? 9.334 4.699 -29.958 1.00 56.66 204 ASP A CA 1
ATOM 1669 C C . ASP A 1 204 ? 10.726 4.727 -30.611 1.00 56.66 204 ASP A C 1
ATOM 1671 O O . ASP A 1 204 ? 11.336 5.779 -30.806 1.00 56.66 204 ASP A O 1
ATOM 1675 N N . HIS A 1 205 ? 11.235 3.560 -30.995 1.00 50.59 205 HIS A N 1
ATOM 1676 C CA . HIS A 1 205 ? 12.293 3.475 -31.996 1.00 50.59 205 HIS A CA 1
ATOM 1677 C C . HIS A 1 205 ? 11.675 3.030 -33.312 1.00 50.59 205 HIS A C 1
ATOM 1679 O O . HIS A 1 205 ? 11.387 1.852 -33.486 1.00 50.59 205 HIS A O 1
ATOM 1685 N N . GLN A 1 206 ? 11.421 3.991 -34.206 1.00 51.41 206 GLN A N 1
ATOM 1686 C CA . GLN A 1 206 ? 11.168 3.809 -35.642 1.00 51.41 206 GLN A CA 1
ATOM 1687 C C . GLN A 1 206 ? 10.781 2.368 -36.056 1.00 51.41 206 GLN A C 1
ATOM 1689 O O . GLN A 1 206 ? 11.586 1.609 -36.581 1.00 51.41 206 GLN A O 1
ATOM 1694 N N . ARG A 1 207 ? 9.508 2.019 -35.815 1.00 52.16 207 ARG A N 1
ATOM 1695 C CA . ARG A 1 207 ? 8.782 0.841 -36.336 1.00 52.16 207 ARG A CA 1
ATOM 1696 C C . ARG A 1 207 ? 9.454 -0.529 -36.118 1.00 52.16 207 ARG A C 1
ATOM 1698 O O . ARG A 1 207 ? 9.694 -1.262 -37.077 1.00 52.16 207 ARG A O 1
ATOM 1705 N N . LYS A 1 208 ? 9.597 -0.965 -34.862 1.00 55.69 208 LYS A N 1
ATOM 1706 C CA . LYS A 1 208 ? 9.499 -2.409 -34.570 1.00 55.69 208 LYS A CA 1
ATOM 1707 C C . LYS A 1 208 ? 8.055 -2.866 -34.832 1.00 55.69 208 LYS A C 1
ATOM 1709 O O . LYS A 1 208 ? 7.107 -2.165 -34.494 1.00 55.69 208 LYS A O 1
ATOM 1714 N N . SER A 1 209 ? 7.865 -4.007 -35.496 1.00 59.41 209 SER A N 1
ATOM 1715 C CA . SER A 1 209 ? 6.523 -4.576 -35.687 1.00 59.41 209 SER A CA 1
ATOM 1716 C C . SER A 1 209 ? 5.938 -5.028 -34.339 1.00 59.41 209 SER A C 1
ATOM 1718 O O . SER A 1 209 ? 6.691 -5.400 -33.439 1.00 59.41 209 SER A O 1
ATOM 1720 N N . VAL A 1 210 ? 4.605 -5.085 -34.214 1.00 61.81 210 VAL A N 1
ATOM 1721 C CA . VAL A 1 210 ? 3.903 -5.621 -33.019 1.00 61.81 210 VAL A CA 1
ATOM 1722 C C . VAL A 1 210 ? 4.430 -7.009 -32.618 1.00 61.81 210 VAL A C 1
ATOM 1724 O O . VAL A 1 210 ? 4.497 -7.349 -31.438 1.00 61.81 210 VAL A O 1
ATOM 1727 N N . VAL A 1 211 ? 4.852 -7.809 -33.605 1.00 59.12 211 VAL A N 1
ATOM 1728 C CA . VAL A 1 211 ? 5.464 -9.129 -33.399 1.00 59.12 211 VAL A CA 1
ATOM 1729 C C . VAL A 1 211 ? 6.836 -9.019 -32.726 1.00 59.12 211 VAL A C 1
ATOM 1731 O O . VAL A 1 211 ? 7.113 -9.773 -31.797 1.00 59.12 211 VAL A O 1
ATOM 1734 N N . SER A 1 212 ? 7.682 -8.074 -33.152 1.00 68.94 212 SER A N 1
ATOM 1735 C CA . SER A 1 212 ? 8.993 -7.844 -32.533 1.00 68.94 212 SER A CA 1
ATOM 1736 C C . SER A 1 212 ? 8.851 -7.377 -31.089 1.00 68.94 212 SER A C 1
ATOM 1738 O O . SER A 1 212 ? 9.570 -7.872 -30.235 1.00 68.94 212 SER A O 1
ATOM 1740 N N . TYR A 1 213 ? 7.906 -6.480 -30.800 1.00 70.00 213 TYR A N 1
ATOM 1741 C CA . TYR A 1 213 ? 7.683 -5.993 -29.438 1.00 70.00 213 TYR A CA 1
ATOM 1742 C C . TYR A 1 213 ? 7.178 -7.102 -28.503 1.00 70.00 213 TYR A C 1
ATOM 1744 O O . TYR A 1 213 ? 7.702 -7.288 -27.412 1.00 70.00 213 TYR A O 1
ATOM 1752 N N . ALA A 1 214 ? 6.215 -7.913 -28.956 1.00 72.44 214 ALA A N 1
ATOM 1753 C CA . ALA A 1 214 ? 5.721 -9.047 -28.175 1.00 72.44 214 ALA A CA 1
ATOM 1754 C C . ALA A 1 214 ? 6.808 -10.097 -27.887 1.00 72.44 214 ALA A C 1
ATOM 1756 O O . ALA A 1 214 ? 6.782 -10.720 -26.830 1.00 72.44 214 ALA A O 1
ATOM 1757 N N . ARG A 1 215 ? 7.745 -10.308 -28.820 1.00 77.31 215 ARG A N 1
ATOM 1758 C CA . ARG A 1 215 ? 8.912 -11.174 -28.610 1.00 77.31 215 ARG A CA 1
ATOM 1759 C C . ARG A 1 215 ? 9.880 -10.565 -27.596 1.00 77.31 215 ARG A C 1
ATOM 1761 O O . ARG A 1 215 ? 10.331 -11.276 -26.711 1.00 77.31 215 ARG A O 1
ATOM 1768 N N . ASP A 1 216 ? 10.164 -9.273 -27.720 1.00 76.31 216 ASP A N 1
ATOM 1769 C CA . ASP A 1 216 ? 11.063 -8.544 -26.821 1.00 76.31 216 ASP A CA 1
ATOM 1770 C C . ASP A 1 216 ? 10.517 -8.563 -25.370 1.00 76.31 216 ASP A C 1
ATOM 1772 O O . ASP A 1 216 ? 11.262 -8.872 -24.446 1.00 76.31 216 ASP A O 1
ATOM 1776 N N . ILE A 1 217 ? 9.204 -8.363 -25.166 1.00 76.50 217 ILE A N 1
ATOM 1777 C CA . ILE A 1 217 ? 8.547 -8.512 -23.850 1.00 76.50 217 ILE A CA 1
ATOM 1778 C C . ILE A 1 217 ? 8.691 -9.932 -23.294 1.00 76.50 217 ILE A C 1
ATOM 1780 O O . ILE A 1 217 ? 8.985 -10.089 -22.114 1.00 76.50 217 ILE A O 1
ATOM 1784 N N . ARG A 1 218 ? 8.511 -10.970 -24.122 1.00 78.69 218 ARG A N 1
ATOM 1785 C CA . ARG A 1 218 ? 8.700 -12.359 -23.670 1.00 78.69 218 ARG A CA 1
ATOM 1786 C C . ARG A 1 218 ? 10.137 -12.628 -23.239 1.00 78.69 218 ARG A C 1
ATOM 1788 O O . ARG A 1 218 ? 10.323 -13.230 -22.197 1.00 78.69 218 ARG A O 1
ATOM 1795 N N . GLY A 1 219 ? 11.126 -12.134 -23.986 1.00 76.81 219 GLY A N 1
ATOM 1796 C CA . GLY A 1 219 ? 12.534 -12.258 -23.595 1.00 76.81 219 GLY A CA 1
ATOM 1797 C C . GLY A 1 219 ? 12.838 -11.551 -22.270 1.00 76.81 219 GLY A C 1
ATOM 1798 O O . GLY A 1 219 ? 13.535 -12.101 -21.426 1.00 76.81 219 GLY A O 1
ATOM 1799 N N . ILE A 1 220 ? 12.255 -10.367 -22.041 1.00 78.88 220 ILE A N 1
ATOM 1800 C CA . ILE A 1 220 ? 12.349 -9.673 -20.747 1.00 78.88 220 ILE A CA 1
ATOM 1801 C C . ILE A 1 220 ? 11.736 -10.519 -19.625 1.00 78.88 220 ILE A C 1
ATOM 1803 O O . ILE A 1 220 ? 12.324 -10.623 -18.553 1.00 78.88 220 ILE A O 1
ATOM 1807 N N . MET A 1 221 ? 10.565 -11.113 -19.860 1.00 78.69 221 MET A N 1
ATOM 1808 C CA . MET A 1 221 ? 9.900 -11.958 -18.867 1.00 78.69 221 MET A CA 1
ATOM 1809 C C . MET A 1 221 ? 10.704 -13.220 -18.558 1.00 78.69 221 MET A C 1
ATOM 1811 O O . MET A 1 221 ? 10.953 -13.482 -17.392 1.00 78.69 221 MET A O 1
ATOM 1815 N N . GLU A 1 222 ? 11.188 -13.933 -19.577 1.00 79.25 222 GLU A N 1
ATOM 1816 C CA . GLU A 1 222 ? 12.039 -15.121 -19.412 1.00 79.25 222 GLU A CA 1
ATOM 1817 C C . GLU A 1 222 ? 13.314 -14.801 -18.617 1.00 79.25 222 GLU A C 1
ATOM 1819 O O . GLU A 1 222 ? 13.710 -15.563 -17.734 1.00 79.25 222 GLU A O 1
ATOM 1824 N N . PHE A 1 223 ? 13.937 -13.647 -18.882 1.00 79.31 223 PHE A N 1
ATOM 1825 C CA . PHE A 1 223 ? 15.081 -13.177 -18.105 1.00 79.31 223 PHE A CA 1
ATOM 1826 C C . PHE A 1 223 ? 14.701 -12.890 -16.644 1.00 79.31 223 PHE A C 1
ATOM 1828 O O . PHE A 1 223 ? 15.400 -13.325 -15.729 1.00 79.31 223 PHE A O 1
ATOM 1835 N N . LEU A 1 224 ? 13.598 -12.172 -16.411 1.00 75.81 224 LEU A N 1
ATOM 1836 C CA . LEU A 1 224 ? 13.146 -11.817 -15.065 1.00 75.81 224 LEU A CA 1
ATOM 1837 C C . LEU A 1 224 ? 12.716 -13.043 -14.253 1.00 75.81 224 LEU A C 1
ATOM 1839 O O . LEU A 1 224 ? 13.041 -13.110 -13.071 1.00 75.81 224 LEU A O 1
ATOM 1843 N N . ASP A 1 225 ? 12.080 -14.034 -14.876 1.00 75.81 225 ASP A N 1
ATOM 1844 C CA . ASP A 1 225 ? 11.739 -15.316 -14.248 1.00 75.81 225 ASP A CA 1
ATOM 1845 C C . ASP A 1 225 ? 12.994 -16.074 -13.785 1.00 75.81 225 ASP A C 1
ATOM 1847 O O . ASP A 1 225 ? 12.959 -16.778 -12.778 1.00 75.81 225 ASP A O 1
ATOM 1851 N N . GLY A 1 226 ? 14.126 -15.898 -14.476 1.00 73.81 226 GLY A N 1
ATOM 1852 C CA . GLY A 1 226 ? 15.417 -16.448 -14.059 1.00 73.81 226 GLY A CA 1
ATOM 1853 C C . GLY A 1 226 ? 16.062 -15.738 -12.860 1.00 73.81 226 GLY A C 1
ATOM 1854 O O . GLY A 1 226 ? 16.955 -16.308 -12.232 1.00 73.81 226 GLY A O 1
ATOM 1855 N N . VAL A 1 227 ? 15.642 -14.508 -12.543 1.00 73.19 227 VAL A N 1
ATOM 1856 C CA . VAL A 1 227 ? 16.196 -13.683 -11.448 1.00 73.19 227 VAL A CA 1
ATOM 1857 C C . VAL A 1 227 ? 15.270 -13.655 -10.228 1.00 73.19 227 VAL A C 1
ATOM 1859 O O . VAL A 1 227 ? 15.736 -13.532 -9.097 1.00 73.19 227 VAL A O 1
ATOM 1862 N N . MET A 1 228 ? 13.962 -13.777 -10.444 1.00 72.31 228 MET A N 1
ATOM 1863 C CA . MET A 1 228 ? 12.948 -13.775 -9.394 1.00 72.31 228 MET A CA 1
ATOM 1864 C C . MET A 1 228 ? 12.914 -15.111 -8.619 1.00 72.31 228 MET A C 1
ATOM 1866 O O . MET A 1 228 ? 13.259 -16.159 -9.164 1.00 72.31 228 MET A O 1
ATOM 1870 N N . PRO A 1 229 ? 12.465 -15.128 -7.346 1.00 67.19 229 PRO A N 1
ATOM 1871 C CA . PRO A 1 229 ? 12.272 -16.360 -6.592 1.00 67.19 229 PRO A CA 1
ATOM 1872 C C . PRO A 1 229 ? 11.307 -17.300 -7.308 1.00 67.19 229 PRO A C 1
ATOM 1874 O O . PRO A 1 229 ? 10.287 -16.854 -7.826 1.00 67.19 229 PRO A O 1
ATOM 1877 N N . SER A 1 230 ? 11.590 -18.604 -7.235 1.00 63.56 230 SER A N 1
ATOM 1878 C CA . SER A 1 230 ? 10.926 -19.689 -7.986 1.00 63.56 230 SER A CA 1
ATOM 1879 C C . SER A 1 230 ? 9.386 -19.766 -7.932 1.00 63.56 230 SER A C 1
ATOM 1881 O O . SER A 1 230 ? 8.799 -20.513 -8.709 1.00 63.56 230 SER A O 1
ATOM 1883 N N . LEU A 1 231 ? 8.729 -19.016 -7.041 1.00 68.81 231 LEU A N 1
ATOM 1884 C CA . LEU A 1 231 ? 7.269 -18.967 -6.874 1.00 68.81 231 LEU A CA 1
ATOM 1885 C C . LEU A 1 231 ? 6.660 -17.575 -7.125 1.00 68.81 231 LEU A C 1
ATOM 1887 O O . LEU A 1 231 ? 5.462 -17.384 -6.941 1.00 68.81 231 LEU A O 1
ATOM 1891 N N . SER A 1 232 ? 7.457 -16.581 -7.518 1.00 73.88 232 SER A N 1
ATOM 1892 C CA . SER A 1 232 ? 6.929 -15.268 -7.907 1.00 73.88 232 SER A CA 1
ATOM 1893 C C . SER A 1 232 ? 6.297 -15.335 -9.298 1.00 73.88 232 SER A C 1
ATOM 1895 O O . SER A 1 232 ? 6.721 -16.120 -10.141 1.00 73.88 232 SER A O 1
ATOM 1897 N N . SER A 1 233 ? 5.302 -14.486 -9.558 1.00 78.62 233 SER A N 1
ATOM 1898 C CA . SER A 1 233 ? 4.724 -14.325 -10.897 1.00 78.62 233 SER A CA 1
ATOM 1899 C C . SER A 1 233 ? 4.936 -12.908 -11.409 1.00 78.62 233 SER A C 1
ATOM 1901 O O . SER A 1 233 ? 4.686 -11.932 -10.696 1.00 78.62 233 SER A O 1
ATOM 1903 N N . LEU A 1 234 ? 5.376 -12.786 -12.658 1.00 81.12 234 LEU A N 1
ATOM 1904 C CA . LEU A 1 234 ? 5.536 -11.508 -13.333 1.00 81.12 234 LEU A CA 1
ATOM 1905 C C . LEU A 1 234 ? 4.443 -11.325 -14.385 1.00 81.12 234 LEU A C 1
ATOM 1907 O O . LEU A 1 234 ? 4.197 -12.186 -15.223 1.00 81.12 234 LEU A O 1
ATOM 1911 N N . LYS A 1 235 ? 3.812 -10.155 -14.364 1.00 84.31 235 LYS A N 1
ATOM 1912 C CA . LYS A 1 235 ? 2.842 -9.720 -15.363 1.00 84.31 235 LYS A CA 1
ATOM 1913 C C . LYS A 1 235 ? 3.294 -8.394 -15.944 1.00 84.31 235 LYS A C 1
ATOM 1915 O O . LYS A 1 235 ? 3.500 -7.428 -15.208 1.00 84.31 235 LYS A O 1
ATOM 1920 N N . VAL A 1 236 ? 3.391 -8.316 -17.265 1.00 81.81 236 VAL A N 1
ATOM 1921 C CA . VAL A 1 236 ? 3.721 -7.069 -17.964 1.00 81.81 236 VAL A CA 1
ATOM 1922 C C . VAL A 1 236 ? 2.500 -6.585 -18.736 1.00 81.81 236 VAL A C 1
ATOM 1924 O O . VAL A 1 236 ? 1.923 -7.310 -19.545 1.00 81.81 236 VAL A O 1
ATOM 1927 N N . ILE A 1 237 ? 2.087 -5.348 -18.471 1.00 78.69 237 ILE A N 1
ATOM 1928 C CA . ILE A 1 237 ? 1.038 -4.641 -19.199 1.00 78.69 237 ILE A CA 1
ATOM 1929 C C . ILE A 1 237 ? 1.704 -3.635 -20.130 1.00 78.69 237 ILE A C 1
ATOM 1931 O O . ILE A 1 237 ? 2.349 -2.682 -19.688 1.00 78.69 237 ILE A O 1
ATOM 1935 N N . ASP A 1 238 ? 1.487 -3.830 -21.424 1.00 74.12 238 ASP A N 1
ATOM 1936 C CA . ASP A 1 238 ? 1.863 -2.857 -22.441 1.00 74.12 238 ASP A CA 1
ATOM 1937 C C . ASP A 1 238 ? 0.792 -1.766 -22.523 1.00 74.12 238 ASP A C 1
ATOM 1939 O O . ASP A 1 238 ? -0.371 -2.042 -22.843 1.00 74.12 238 ASP A O 1
ATOM 1943 N N . ASN A 1 239 ? 1.186 -0.528 -22.211 1.00 70.44 239 ASN A N 1
ATOM 1944 C CA . ASN A 1 239 ? 0.284 0.610 -22.267 1.00 70.44 239 ASN A CA 1
ATOM 1945 C C . ASN A 1 239 ? -0.017 1.058 -23.713 1.00 70.44 239 ASN A C 1
ATOM 1947 O O . ASN A 1 239 ? -1.056 1.678 -23.942 1.00 70.44 239 ASN A O 1
ATOM 1951 N N . GLY A 1 240 ? 0.836 0.697 -24.683 1.00 62.25 240 GLY A N 1
ATOM 1952 C CA . GLY A 1 240 ? 0.721 1.013 -26.109 1.00 62.25 240 GLY A CA 1
ATOM 1953 C C . GLY A 1 240 ? 0.729 2.515 -26.437 1.00 62.25 240 GLY A C 1
ATOM 1954 O O . GLY A 1 240 ? 0.269 3.362 -25.671 1.00 62.25 240 GLY A O 1
ATOM 1955 N N . LYS A 1 241 ? 1.179 2.898 -27.641 1.00 55.44 241 LYS A N 1
ATOM 1956 C CA . LYS A 1 241 ? 1.052 4.305 -28.094 1.00 55.44 241 LYS A CA 1
ATOM 1957 C C . LYS A 1 241 ? -0.397 4.779 -28.249 1.00 55.44 241 LYS A C 1
ATOM 1959 O O . LYS A 1 241 ? -0.672 5.977 -28.159 1.00 55.44 241 LYS A O 1
ATOM 1964 N N . SER A 1 242 ? -1.321 3.858 -28.521 1.00 46.41 242 SER A N 1
ATOM 1965 C CA . SER A 1 242 ? -2.729 4.135 -28.841 1.00 46.41 242 SER A CA 1
ATOM 1966 C C . SER A 1 242 ? -3.553 4.651 -27.657 1.00 46.41 242 SER A C 1
ATOM 1968 O O . SER A 1 242 ? -4.634 5.194 -27.880 1.00 46.41 242 SER A O 1
ATOM 1970 N N . ASN A 1 243 ? -3.040 4.556 -26.426 1.00 50.12 243 ASN A N 1
ATOM 1971 C CA . ASN A 1 243 ? -3.747 4.976 -25.216 1.00 50.12 243 ASN A CA 1
ATOM 1972 C C . ASN A 1 243 ? -3.235 6.286 -24.601 1.00 50.12 243 ASN A C 1
ATOM 1974 O O . ASN A 1 243 ? -3.593 6.588 -23.463 1.00 50.12 243 ASN A O 1
ATOM 1978 N N . ARG A 1 244 ? -2.551 7.146 -25.380 1.00 52.62 244 ARG A N 1
ATOM 1979 C CA . ARG A 1 244 ? -2.313 8.577 -25.058 1.00 52.62 244 ARG A CA 1
ATOM 1980 C C . ARG A 1 244 ? -3.607 9.415 -24.983 1.00 52.62 244 ARG A C 1
ATOM 1982 O O . ARG A 1 244 ? -3.639 10.591 -25.340 1.00 52.62 244 ARG A O 1
ATOM 1989 N N . SER A 1 245 ? -4.717 8.818 -24.561 1.00 49.97 245 SER A N 1
ATOM 1990 C CA . SER A 1 245 ? -5.877 9.564 -24.107 1.00 49.97 245 SER A CA 1
ATOM 1991 C C . SER A 1 245 ? -5.505 10.232 -22.784 1.00 49.97 245 SER A C 1
ATOM 1993 O O . SER A 1 245 ? -4.985 9.572 -21.890 1.00 49.97 245 SER A O 1
ATOM 1995 N N . SER A 1 246 ? -5.829 11.512 -22.617 1.00 55.34 246 SER A N 1
ATOM 1996 C CA . SER A 1 246 ? -5.634 12.297 -21.382 1.00 55.34 246 SER A CA 1
ATOM 1997 C C . SER A 1 246 ? -6.315 11.726 -20.120 1.00 55.34 246 SER A C 1
ATOM 1999 O O . SER A 1 246 ? -6.355 12.383 -19.085 1.00 55.34 246 SER A O 1
ATOM 2001 N N . LYS A 1 247 ? -6.912 10.528 -20.199 1.00 66.25 247 LYS A N 1
ATOM 2002 C CA . LYS A 1 247 ? -7.692 9.888 -19.135 1.00 66.25 247 LYS A CA 1
ATOM 2003 C C . LYS A 1 247 ? -6.857 9.018 -18.193 1.00 66.25 247 LYS A C 1
ATOM 2005 O O . LYS A 1 247 ? -7.302 8.813 -17.066 1.00 66.25 247 LYS A O 1
ATOM 2010 N N . PHE A 1 248 ? -5.712 8.496 -18.640 1.00 72.62 248 PHE A N 1
ATOM 2011 C CA . PHE A 1 248 ? -4.816 7.670 -17.826 1.00 72.62 248 PHE A CA 1
ATOM 2012 C C . PHE A 1 248 ? -3.375 8.116 -18.055 1.00 72.62 248 PHE A C 1
ATOM 2014 O O . PHE A 1 248 ? -2.806 7.856 -19.111 1.00 72.62 248 PHE A O 1
ATOM 2021 N N . ASP A 1 249 ? -2.821 8.815 -17.070 1.00 71.12 249 ASP A N 1
ATOM 2022 C CA . ASP A 1 249 ? -1.448 9.300 -17.093 1.00 71.12 249 ASP A CA 1
ATOM 2023 C C . ASP A 1 249 ? -0.563 8.357 -16.262 1.00 71.12 249 ASP A C 1
ATOM 2025 O O . ASP A 1 249 ? -0.673 8.293 -15.035 1.00 71.12 249 ASP A O 1
ATOM 2029 N N . PHE A 1 250 ? 0.280 7.586 -16.951 1.00 77.00 250 PHE A N 1
ATOM 2030 C CA . PHE A 1 250 ? 1.260 6.683 -16.345 1.00 77.00 250 PHE A CA 1
ATOM 2031 C C . PHE A 1 250 ? 2.682 7.269 -16.362 1.00 77.00 250 PHE A C 1
ATOM 2033 O O . PHE A 1 250 ? 3.647 6.514 -16.293 1.00 77.00 250 PHE A O 1
ATOM 2040 N N . HIS A 1 251 ? 2.842 8.595 -16.443 1.00 76.50 251 HIS A N 1
ATOM 2041 C CA . HIS A 1 251 ? 4.159 9.238 -16.378 1.00 76.50 251 HIS A CA 1
ATOM 2042 C C . HIS A 1 251 ? 4.797 9.171 -14.988 1.00 76.50 251 HIS A C 1
ATOM 2044 O O . HIS A 1 251 ? 6.022 9.245 -14.873 1.00 76.50 251 HIS A O 1
ATOM 2050 N N . ASP A 1 252 ? 3.983 9.015 -13.942 1.00 81.38 252 ASP A N 1
ATOM 2051 C CA . ASP A 1 252 ? 4.471 8.911 -12.574 1.00 81.38 252 ASP A CA 1
ATOM 2052 C C . ASP A 1 252 ? 5.199 7.586 -12.333 1.00 81.38 252 ASP A C 1
ATOM 2054 O O . ASP A 1 252 ? 4.634 6.502 -12.499 1.00 81.38 252 ASP A O 1
ATOM 2058 N N . ARG A 1 253 ? 6.432 7.692 -11.841 1.00 86.12 253 ARG A N 1
ATOM 2059 C CA . ARG A 1 253 ? 7.350 6.569 -11.662 1.00 86.12 253 ARG A CA 1
ATOM 2060 C C . ARG A 1 253 ? 7.280 6.068 -10.226 1.00 86.12 253 ARG A C 1
ATOM 2062 O O . ARG A 1 253 ? 7.809 6.697 -9.307 1.00 86.12 253 ARG A O 1
ATOM 2069 N N . ASN A 1 254 ? 6.540 4.981 -10.030 1.00 90.31 254 ASN A N 1
ATOM 2070 C CA . ASN A 1 254 ? 6.196 4.476 -8.706 1.00 90.31 254 ASN A CA 1
ATOM 2071 C C . ASN A 1 254 ? 6.335 2.960 -8.617 1.00 90.31 254 ASN A C 1
ATOM 2073 O O . ASN A 1 254 ? 5.900 2.238 -9.511 1.00 90.31 254 ASN A O 1
ATOM 2077 N N . ILE A 1 255 ? 6.790 2.482 -7.467 1.00 90.62 255 ILE A N 1
ATOM 2078 C CA . ILE A 1 255 ? 6.573 1.108 -7.015 1.00 90.62 255 ILE A CA 1
ATOM 2079 C C . ILE A 1 255 ? 5.594 1.172 -5.850 1.00 90.62 255 ILE A C 1
ATOM 2081 O O . ILE A 1 255 ? 5.823 1.909 -4.898 1.00 90.62 255 ILE A O 1
ATOM 2085 N N . TYR A 1 256 ? 4.491 0.431 -5.899 1.00 92.50 256 TYR A N 1
ATOM 2086 C CA . TYR A 1 256 ? 3.521 0.439 -4.805 1.00 92.50 256 TYR A CA 1
ATOM 2087 C C . TYR A 1 256 ? 2.917 -0.932 -4.526 1.00 92.50 256 TYR A C 1
ATOM 2089 O O . TYR A 1 256 ? 2.897 -1.823 -5.375 1.00 92.50 256 TYR A O 1
ATOM 2097 N N . SER A 1 257 ? 2.401 -1.083 -3.311 1.00 91.88 257 SER A N 1
ATOM 2098 C CA . SER A 1 257 ? 1.715 -2.278 -2.819 1.00 91.88 257 SER A CA 1
ATOM 2099 C C . SER A 1 257 ? 0.473 -1.885 -2.011 1.00 91.88 257 SER A C 1
ATOM 2101 O O . SER A 1 257 ? -0.005 -0.751 -2.077 1.00 91.88 257 SER A O 1
ATOM 2103 N N . ASN A 1 258 ? -0.068 -2.817 -1.224 1.00 91.12 258 ASN A N 1
ATOM 2104 C CA . ASN A 1 258 ? -1.103 -2.512 -0.235 1.00 91.12 258 ASN A CA 1
ATOM 2105 C C . ASN A 1 258 ? -0.555 -1.804 1.013 1.00 91.12 258 ASN A C 1
ATOM 2107 O O . ASN A 1 258 ? -1.358 -1.439 1.861 1.00 91.12 258 ASN A O 1
ATOM 2111 N N . LEU A 1 259 ? 0.767 -1.660 1.143 1.00 92.81 259 LEU A N 1
ATOM 2112 C CA . LEU A 1 259 ? 1.447 -1.229 2.371 1.00 92.81 259 LEU A CA 1
ATOM 2113 C C . LEU A 1 259 ? 2.200 0.090 2.201 1.00 92.81 259 LEU A C 1
ATOM 2115 O O . LEU A 1 259 ? 2.273 0.877 3.143 1.00 92.81 259 LEU A O 1
ATOM 2119 N N . PHE A 1 260 ? 2.759 0.325 1.014 1.00 93.88 260 PHE A N 1
ATOM 2120 C CA . PHE A 1 260 ? 3.599 1.486 0.736 1.00 93.88 260 PHE A CA 1
ATOM 2121 C C . PHE A 1 260 ? 3.511 1.928 -0.727 1.00 93.88 260 PHE A C 1
ATOM 2123 O O . PHE A 1 260 ? 3.072 1.171 -1.601 1.00 93.88 260 PHE A O 1
ATOM 2130 N N . ILE A 1 261 ? 3.973 3.150 -0.980 1.00 94.44 261 ILE A N 1
ATOM 2131 C CA . ILE A 1 261 ? 4.299 3.680 -2.301 1.00 94.44 261 ILE A CA 1
ATOM 2132 C C . ILE A 1 261 ? 5.676 4.343 -2.256 1.00 94.44 261 ILE A C 1
ATOM 2134 O O . ILE A 1 261 ? 5.907 5.264 -1.477 1.00 94.44 261 ILE A O 1
ATOM 2138 N N . LEU A 1 262 ? 6.572 3.865 -3.112 1.00 93.25 262 LEU A N 1
ATOM 2139 C CA . LEU A 1 262 ? 7.882 4.425 -3.397 1.00 93.25 262 LEU A CA 1
ATOM 2140 C C . LEU A 1 262 ? 7.790 5.240 -4.689 1.00 93.25 262 LEU A C 1
ATOM 2142 O O . LEU A 1 262 ? 7.498 4.689 -5.752 1.00 93.25 262 LEU A O 1
ATOM 2146 N N . LYS A 1 263 ? 8.041 6.540 -4.593 1.00 91.75 263 LYS A N 1
ATOM 2147 C CA . LYS A 1 263 ? 8.132 7.480 -5.709 1.00 91.75 263 LYS A CA 1
ATOM 2148 C C . LYS A 1 263 ? 9.595 7.702 -6.051 1.00 91.75 263 LYS A C 1
ATOM 2150 O O . LYS A 1 263 ? 10.405 7.919 -5.151 1.00 91.75 263 LYS A O 1
ATOM 2155 N N . VAL A 1 264 ? 9.916 7.698 -7.339 1.00 87.06 264 VAL A N 1
ATOM 2156 C CA . VAL A 1 264 ? 11.284 7.935 -7.812 1.00 87.06 264 VAL A CA 1
ATOM 2157 C C . VAL A 1 264 ? 11.247 8.927 -8.958 1.00 87.06 264 VAL A C 1
ATOM 2159 O O . VAL A 1 264 ? 10.849 8.579 -10.065 1.00 87.06 264 VAL A O 1
ATOM 2162 N N . GLY A 1 265 ? 11.654 10.174 -8.721 1.00 80.75 265 GLY A N 1
ATOM 2163 C CA . GLY A 1 265 ? 11.485 11.227 -9.724 1.00 80.75 265 GLY A CA 1
ATOM 2164 C C . GLY A 1 265 ? 12.233 10.949 -11.041 1.00 80.75 265 GLY A C 1
ATOM 2165 O O . GLY A 1 265 ? 11.655 11.095 -12.118 1.00 80.75 265 GLY A O 1
ATOM 2166 N N . VAL A 1 266 ? 13.469 10.439 -10.984 1.00 77.00 266 VAL A N 1
ATOM 2167 C CA . VAL A 1 266 ? 14.276 10.034 -12.158 1.00 77.00 266 VAL A CA 1
ATOM 2168 C C . VAL A 1 266 ? 13.894 8.668 -12.741 1.00 77.00 266 VAL A C 1
ATOM 2170 O O . VAL A 1 266 ? 14.365 8.311 -13.822 1.00 77.00 266 VAL A O 1
ATOM 2173 N N . GLY A 1 267 ? 12.975 7.946 -12.099 1.00 77.56 267 GLY A N 1
ATOM 2174 C CA . GLY A 1 267 ? 12.616 6.585 -12.486 1.00 77.56 267 GLY A CA 1
ATOM 2175 C C . GLY A 1 267 ? 13.654 5.552 -12.110 1.00 77.56 267 GLY A C 1
ATOM 2176 O O . GLY A 1 267 ? 14.578 5.815 -11.345 1.00 77.56 267 GLY A O 1
ATOM 2177 N N . PHE A 1 268 ? 13.502 4.369 -12.688 1.00 75.50 268 PHE A N 1
ATOM 2178 C CA . PHE A 1 268 ? 14.347 3.216 -12.379 1.00 75.50 268 PHE A CA 1
ATOM 2179 C C . PHE A 1 268 ? 15.509 3.029 -13.375 1.00 75.50 268 PHE A C 1
ATOM 2181 O O . PHE A 1 268 ? 16.089 1.949 -13.456 1.00 75.50 268 PHE A O 1
ATOM 2188 N N . THR A 1 269 ? 15.896 4.110 -14.067 1.00 66.50 269 THR A N 1
ATOM 2189 C CA . THR A 1 269 ? 16.951 4.133 -15.097 1.00 66.50 269 THR A CA 1
ATOM 2190 C C . THR A 1 269 ? 18.311 4.597 -14.537 1.00 66.50 269 THR A C 1
ATOM 2192 O O . THR A 1 269 ? 18.368 5.314 -13.540 1.00 66.50 269 THR A O 1
ATOM 2195 N N . GLU A 1 270 ? 19.430 4.256 -15.193 1.00 60.50 270 GLU A N 1
ATOM 2196 C CA . GLU A 1 270 ? 20.792 4.680 -14.784 1.00 60.50 270 GLU A CA 1
ATOM 2197 C C . GLU A 1 270 ? 21.133 6.157 -15.111 1.00 60.50 270 GLU A C 1
ATOM 2199 O O . GLU A 1 270 ? 22.268 6.598 -14.918 1.00 60.50 270 GLU A O 1
ATOM 2204 N N . LYS A 1 271 ? 20.200 6.956 -15.650 1.00 58.28 271 LYS A N 1
ATOM 2205 C CA . LYS A 1 271 ? 20.526 8.306 -16.139 1.00 58.28 271 LYS A CA 1
ATOM 2206 C C . LYS A 1 271 ? 20.657 9.329 -15.007 1.00 58.28 271 LYS A C 1
ATOM 2208 O O . LYS A 1 271 ? 19.674 9.749 -14.412 1.00 58.28 271 LYS A O 1
ATOM 2213 N N . HIS A 1 272 ? 21.888 9.800 -14.810 1.00 53.28 272 HIS A N 1
ATOM 2214 C CA . HIS A 1 272 ? 22.287 10.767 -13.779 1.00 53.28 272 HIS A CA 1
ATOM 2215 C C . HIS A 1 272 ? 22.442 12.219 -14.273 1.00 53.28 272 HIS A C 1
ATOM 2217 O O . HIS A 1 272 ? 23.165 12.996 -13.658 1.00 53.28 272 HIS A O 1
ATOM 2223 N N . SER A 1 273 ? 21.856 12.606 -15.411 1.00 49.12 273 SER A N 1
ATOM 2224 C CA . SER A 1 273 ? 22.244 13.878 -16.046 1.00 49.12 273 SER A CA 1
ATOM 2225 C C . SER A 1 273 ? 21.488 15.118 -15.573 1.00 49.12 273 SER A C 1
ATOM 2227 O O . SER A 1 273 ? 21.982 16.215 -15.810 1.00 49.12 273 SER A O 1
ATOM 2229 N N . ASP A 1 274 ? 20.353 14.973 -14.886 1.00 55.69 274 ASP A N 1
ATOM 2230 C CA . ASP A 1 274 ? 19.553 16.112 -14.439 1.00 55.69 274 ASP A CA 1
ATOM 2231 C C . ASP A 1 274 ? 19.396 16.081 -12.911 1.00 55.69 274 ASP A C 1
ATOM 2233 O O . ASP A 1 274 ? 18.785 15.173 -12.355 1.00 55.69 274 ASP A O 1
ATOM 2237 N N . TYR A 1 275 ? 19.930 17.096 -12.219 1.00 55.69 275 TYR A N 1
ATOM 2238 C CA . TYR A 1 275 ? 19.701 17.322 -10.779 1.00 55.69 275 TYR A CA 1
ATOM 2239 C C . TYR A 1 275 ? 18.212 17.528 -10.438 1.00 55.69 275 TYR A C 1
ATOM 2241 O O . TYR A 1 275 ? 17.829 17.544 -9.270 1.00 55.69 275 TYR A O 1
ATOM 2249 N N . THR A 1 276 ? 17.359 17.722 -11.445 1.00 60.00 276 THR A N 1
ATOM 2250 C CA . THR A 1 276 ? 15.912 17.807 -11.287 1.00 60.00 276 THR A CA 1
ATOM 2251 C C . THR A 1 276 ? 15.310 16.408 -11.131 1.00 60.00 276 THR A C 1
ATOM 2253 O O . THR A 1 276 ? 15.477 15.543 -11.985 1.00 60.00 276 THR A O 1
ATOM 2256 N N . ASN A 1 277 ? 14.529 16.216 -10.062 1.00 69.69 277 ASN A N 1
ATOM 2257 C CA . ASN A 1 277 ? 13.772 14.995 -9.749 1.00 69.69 277 ASN A CA 1
ATOM 2258 C C . ASN A 1 277 ? 14.592 13.792 -9.229 1.00 69.69 277 ASN A C 1
ATOM 2260 O O . ASN A 1 277 ? 14.139 12.659 -9.350 1.00 69.69 277 ASN A O 1
ATOM 2264 N N . SER A 1 278 ? 15.755 13.990 -8.601 1.00 81.19 278 SER A N 1
ATOM 2265 C CA . SER A 1 278 ? 16.537 12.907 -7.959 1.00 81.19 278 SER A CA 1
ATOM 2266 C C . SER A 1 278 ? 15.979 12.428 -6.608 1.00 81.19 278 SER A C 1
ATOM 2268 O O . SER A 1 278 ? 16.553 11.544 -5.971 1.00 81.19 278 SER A O 1
ATOM 2270 N N . GLU A 1 279 ? 14.862 12.997 -6.160 1.00 88.00 279 GLU A N 1
ATOM 2271 C CA . GLU A 1 279 ? 14.195 12.620 -4.918 1.00 88.00 279 GLU A CA 1
ATOM 2272 C C . GLU A 1 279 ? 13.582 11.217 -5.013 1.00 88.00 279 GLU A C 1
ATOM 2274 O O . GLU A 1 279 ? 12.832 10.883 -5.942 1.00 88.00 279 GLU A O 1
ATOM 2279 N N . VAL A 1 280 ? 13.892 10.410 -4.002 1.00 89.62 280 VAL A N 1
ATOM 2280 C CA . VAL A 1 280 ? 13.216 9.154 -3.693 1.00 89.62 280 VAL A CA 1
ATOM 2281 C C . VAL A 1 280 ? 12.430 9.359 -2.417 1.00 89.62 280 VAL A C 1
ATOM 2283 O O . VAL A 1 280 ? 12.996 9.754 -1.399 1.00 89.62 280 VAL A O 1
ATOM 2286 N N . GLU A 1 281 ? 11.140 9.053 -2.457 1.00 94.00 281 GLU A N 1
ATOM 2287 C CA . GLU A 1 281 ? 10.249 9.175 -1.307 1.00 94.00 281 GLU A CA 1
ATOM 2288 C C . GLU A 1 281 ? 9.447 7.891 -1.141 1.00 94.00 281 GLU A C 1
ATOM 2290 O O . GLU A 1 281 ? 8.844 7.401 -2.095 1.00 94.00 281 GLU A O 1
ATOM 2295 N N . CYS A 1 282 ? 9.387 7.365 0.073 1.00 94.81 282 CYS A N 1
ATOM 2296 C CA . CYS A 1 282 ? 8.514 6.263 0.430 1.00 94.81 282 CYS A CA 1
ATOM 2297 C C . CYS A 1 282 ? 7.476 6.743 1.440 1.00 94.81 282 CYS A C 1
ATOM 2299 O O . CYS A 1 282 ? 7.815 7.407 2.418 1.00 94.81 282 CYS A O 1
ATOM 2301 N N . TYR A 1 283 ? 6.218 6.390 1.196 1.00 95.62 283 TYR A N 1
ATOM 2302 C CA . TYR A 1 283 ? 5.098 6.659 2.088 1.00 95.62 283 TYR A CA 1
ATOM 2303 C C . TYR A 1 283 ? 4.360 5.360 2.393 1.00 95.62 283 TYR A C 1
ATOM 2305 O O . TYR A 1 283 ? 4.176 4.526 1.502 1.00 95.62 283 TYR A O 1
ATOM 2313 N N . SER A 1 284 ? 3.880 5.210 3.624 1.00 94.44 284 SER A N 1
ATOM 2314 C CA . SER A 1 284 ? 3.168 4.010 4.071 1.00 94.44 284 SER A CA 1
ATOM 2315 C C . SER A 1 284 ? 1.649 4.217 4.125 1.00 94.44 284 SER A C 1
ATOM 2317 O O . SER A 1 284 ? 1.149 5.340 4.044 1.00 94.44 284 SER A O 1
ATOM 2319 N N . ILE A 1 285 ? 0.888 3.139 4.332 1.00 93.75 285 ILE A N 1
ATOM 2320 C CA . ILE A 1 285 ? -0.547 3.223 4.669 1.00 93.75 285 ILE A CA 1
ATOM 2321 C C . ILE A 1 285 ? -0.831 3.877 6.027 1.00 93.75 285 ILE A C 1
ATOM 2323 O O . ILE A 1 285 ? -1.979 4.222 6.296 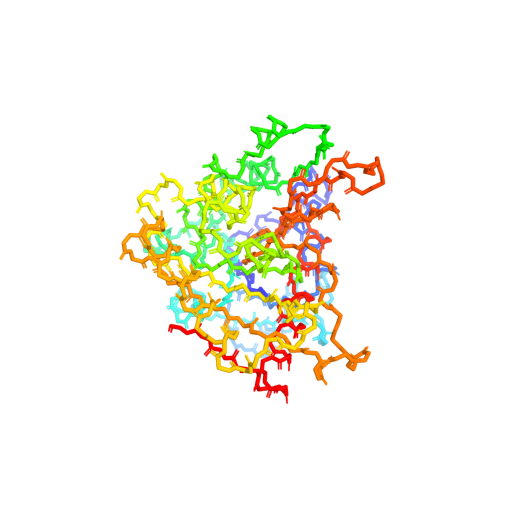1.00 93.75 285 ILE A O 1
ATOM 2327 N N . PHE A 1 286 ? 0.184 4.038 6.880 1.00 94.44 286 PHE A N 1
ATOM 2328 C CA . PHE A 1 286 ? 0.066 4.745 8.157 1.00 94.44 286 PHE A CA 1
ATOM 2329 C C . PHE A 1 286 ? 0.224 6.267 7.994 1.00 94.44 286 PHE A C 1
ATOM 2331 O O . PHE A 1 286 ? 0.018 7.025 8.945 1.00 94.44 286 PHE A O 1
ATOM 2338 N N . ASP A 1 287 ? 0.543 6.729 6.781 1.00 93.44 287 ASP A N 1
ATOM 2339 C CA . ASP A 1 287 ? 0.516 8.132 6.394 1.00 93.44 287 ASP A CA 1
ATOM 2340 C C . ASP A 1 287 ? -0.731 8.401 5.553 1.00 93.44 287 ASP A C 1
ATOM 2342 O O . ASP A 1 287 ? -0.953 7.760 4.525 1.00 93.44 287 ASP A O 1
ATOM 2346 N N . LYS A 1 288 ? -1.533 9.406 5.935 1.00 92.88 288 LYS A N 1
ATOM 2347 C CA . LYS A 1 288 ? -2.772 9.740 5.210 1.00 92.88 288 LYS A CA 1
ATOM 2348 C C . LYS A 1 288 ? -2.503 9.960 3.721 1.00 92.88 288 LYS A C 1
ATOM 2350 O O . LYS A 1 288 ? -3.233 9.462 2.867 1.00 92.88 288 LYS A O 1
ATOM 2355 N N . TRP A 1 289 ? -1.442 10.710 3.426 1.00 92.88 289 TRP A N 1
ATOM 2356 C CA . TRP A 1 289 ? -1.015 10.985 2.061 1.00 92.88 289 TRP A CA 1
ATOM 2357 C C . TRP A 1 289 ? -0.557 9.720 1.325 1.00 92.88 289 TRP A C 1
ATOM 2359 O O . TRP A 1 289 ? -0.954 9.514 0.181 1.00 92.88 289 TRP A O 1
ATOM 2369 N N . GLY A 1 290 ? 0.197 8.838 1.990 1.00 94.56 290 GLY A N 1
ATOM 2370 C CA . GLY A 1 290 ? 0.620 7.554 1.426 1.00 94.56 290 GLY A CA 1
ATOM 2371 C C . GLY A 1 290 ? -0.564 6.659 1.069 1.00 94.56 290 GLY A C 1
ATOM 2372 O O . GLY A 1 290 ? -0.669 6.196 -0.067 1.00 94.56 290 GLY A O 1
ATOM 2373 N N . HIS A 1 291 ? -1.522 6.501 1.986 1.00 94.00 291 HIS A N 1
ATOM 2374 C CA . HIS A 1 291 ? -2.778 5.787 1.730 1.00 94.00 291 HIS A CA 1
ATOM 2375 C C . HIS A 1 291 ? -3.572 6.391 0.560 1.00 94.00 291 HIS A C 1
ATOM 2377 O O . HIS A 1 291 ? -4.040 5.666 -0.326 1.00 94.00 291 HIS A O 1
ATOM 2383 N N . ASP A 1 292 ? -3.701 7.721 0.521 1.00 93.69 292 ASP A N 1
ATOM 2384 C CA . ASP A 1 292 ? -4.401 8.434 -0.550 1.00 93.69 292 ASP A CA 1
ATOM 2385 C C . ASP A 1 292 ? -3.729 8.236 -1.922 1.00 93.69 292 ASP A C 1
ATOM 2387 O O . ASP A 1 292 ? -4.418 8.027 -2.927 1.00 93.69 292 ASP A O 1
ATOM 2391 N N . LEU A 1 293 ? -2.396 8.227 -1.974 1.00 92.88 293 LEU A N 1
ATOM 2392 C CA . LEU A 1 293 ? -1.642 7.929 -3.188 1.00 92.88 293 LEU A CA 1
ATOM 2393 C C . LEU A 1 293 ? -1.817 6.470 -3.628 1.00 92.88 293 LEU A C 1
ATOM 2395 O O . LEU A 1 293 ? -2.148 6.220 -4.791 1.00 92.88 293 LEU A O 1
ATOM 2399 N N . ILE A 1 294 ? -1.663 5.509 -2.712 1.00 93.56 294 ILE A N 1
ATOM 2400 C CA . ILE A 1 294 ? -1.815 4.073 -3.000 1.00 93.56 294 ILE A CA 1
ATOM 2401 C C . ILE A 1 294 ? -3.203 3.789 -3.585 1.00 93.56 294 ILE A C 1
ATOM 2403 O O . ILE A 1 294 ? -3.311 3.159 -4.644 1.00 93.56 294 ILE A O 1
ATOM 2407 N N . ARG A 1 295 ? -4.284 4.281 -2.955 1.00 91.69 295 ARG A N 1
ATOM 2408 C CA . ARG A 1 295 ? -5.646 4.045 -3.474 1.00 91.69 295 ARG A CA 1
ATOM 2409 C C . ARG A 1 295 ? -5.846 4.691 -4.841 1.00 91.69 295 ARG A C 1
ATOM 2411 O O . ARG A 1 295 ? -6.496 4.097 -5.703 1.00 91.69 295 ARG A O 1
ATOM 2418 N N . HIS A 1 296 ? -5.286 5.883 -5.057 1.00 91.62 296 HIS A N 1
ATOM 2419 C CA . HIS A 1 296 ? -5.406 6.580 -6.331 1.00 91.62 296 HIS A CA 1
ATOM 2420 C C . HIS A 1 296 ? -4.744 5.774 -7.455 1.00 91.62 296 HIS A C 1
ATOM 2422 O O . HIS A 1 296 ? -5.385 5.522 -8.479 1.00 91.62 296 HIS A O 1
ATOM 2428 N N . ARG A 1 297 ? -3.518 5.276 -7.236 1.00 90.50 297 ARG A N 1
ATOM 2429 C CA . ARG A 1 297 ? -2.807 4.433 -8.212 1.00 90.50 297 ARG A CA 1
ATOM 2430 C C . ARG A 1 297 ? -3.530 3.124 -8.482 1.00 90.50 297 ARG A C 1
ATOM 2432 O O . ARG A 1 297 ? -3.761 2.798 -9.646 1.00 90.50 297 ARG A O 1
ATOM 2439 N N . LYS A 1 298 ? -3.994 2.436 -7.438 1.00 90.94 298 LYS A N 1
ATOM 2440 C CA . LYS A 1 298 ? -4.809 1.221 -7.584 1.00 90.94 298 LYS A CA 1
ATOM 2441 C C . LYS A 1 298 ? -6.064 1.454 -8.419 1.00 90.94 298 LYS A C 1
ATOM 2443 O O . LYS A 1 298 ? -6.363 0.663 -9.313 1.00 90.94 298 LYS A O 1
ATOM 2448 N N . ARG A 1 299 ? -6.803 2.537 -8.155 1.00 89.88 299 ARG A N 1
ATOM 2449 C CA . ARG A 1 299 ? -8.009 2.891 -8.920 1.00 89.88 299 ARG A CA 1
ATOM 2450 C C . ARG A 1 299 ? -7.675 3.185 -10.376 1.00 89.88 299 ARG A C 1
ATOM 2452 O O . ARG A 1 299 ? -8.396 2.722 -11.256 1.00 89.88 299 ARG A O 1
ATOM 2459 N N . MET A 1 300 ? -6.614 3.950 -10.622 1.00 88.12 300 MET A N 1
ATOM 2460 C CA . MET A 1 300 ? -6.160 4.287 -11.969 1.00 88.12 300 MET A CA 1
ATOM 2461 C C . MET A 1 300 ? -5.822 3.022 -12.765 1.00 88.12 300 MET A C 1
ATOM 2463 O O . MET A 1 300 ? -6.379 2.825 -13.842 1.00 88.12 300 MET A O 1
ATOM 2467 N N . VAL A 1 301 ? -5.002 2.129 -12.197 1.00 88.31 301 VAL A N 1
ATOM 2468 C CA . VAL A 1 301 ? -4.626 0.851 -12.824 1.00 88.31 301 VAL A CA 1
ATOM 2469 C C . VAL A 1 301 ? -5.837 -0.050 -13.039 1.00 88.31 301 VAL A C 1
ATOM 2471 O O . VAL A 1 301 ? -6.044 -0.537 -14.146 1.00 88.31 301 VAL A O 1
ATOM 2474 N N . SER A 1 302 ? -6.677 -0.240 -12.021 1.00 89.06 302 SER A N 1
ATOM 2475 C CA . SER A 1 302 ? -7.873 -1.084 -12.130 1.00 89.06 302 SER A CA 1
ATOM 2476 C C . SER A 1 302 ? -8.814 -0.586 -13.231 1.00 89.06 302 SER A C 1
ATOM 2478 O O . SER A 1 302 ? -9.217 -1.347 -14.112 1.00 89.06 302 SER A O 1
ATOM 2480 N N . LYS A 1 303 ? -9.091 0.724 -13.255 1.00 88.69 303 LYS A N 1
ATOM 2481 C CA . LYS A 1 303 ? -9.931 1.342 -14.283 1.00 88.69 303 LYS A CA 1
ATOM 2482 C C . LYS A 1 303 ? -9.298 1.223 -15.671 1.00 88.69 303 LYS A C 1
ATOM 2484 O O . LYS A 1 303 ? -10.019 0.959 -16.631 1.00 88.69 303 LYS A O 1
ATOM 2489 N N . TYR A 1 304 ? -7.981 1.379 -15.787 1.00 85.94 304 TYR A N 1
ATOM 2490 C CA . TYR A 1 304 ? -7.265 1.185 -17.044 1.00 85.94 304 TYR A CA 1
ATOM 2491 C C . TYR A 1 304 ? -7.417 -0.250 -17.563 1.00 85.94 304 TYR A C 1
ATOM 2493 O O . TYR A 1 304 ? -7.916 -0.449 -18.668 1.00 85.94 304 TYR A O 1
ATOM 2501 N N . VAL A 1 305 ? -7.106 -1.252 -16.736 1.00 85.06 305 VAL A N 1
ATOM 2502 C CA . VAL A 1 305 ? -7.214 -2.674 -17.103 1.00 85.06 305 VAL A CA 1
ATOM 2503 C C . VAL A 1 305 ? -8.639 -3.037 -17.532 1.00 85.06 305 VAL A C 1
ATOM 2505 O O . VAL A 1 305 ? -8.830 -3.712 -18.542 1.00 85.06 305 VAL A O 1
ATOM 2508 N N . GLN A 1 306 ? -9.651 -2.541 -16.817 1.00 87.00 306 GLN A N 1
ATOM 2509 C CA . GLN A 1 306 ? -11.058 -2.817 -17.121 1.00 87.00 306 GLN A CA 1
ATOM 2510 C C . GLN A 1 306 ? -11.548 -2.142 -18.409 1.00 87.00 306 GLN A C 1
ATOM 2512 O O . GLN A 1 306 ? -12.309 -2.743 -19.171 1.00 87.00 306 GLN A O 1
ATOM 2517 N N . THR A 1 307 ? -11.158 -0.884 -18.637 1.00 84.44 307 THR A N 1
ATOM 2518 C CA . THR A 1 307 ? -11.728 -0.060 -19.718 1.00 84.44 307 THR A CA 1
ATOM 2519 C C . THR A 1 307 ? -10.924 -0.126 -21.009 1.00 84.44 307 THR A C 1
ATOM 2521 O O . THR A 1 307 ? -11.523 -0.239 -22.076 1.00 84.44 307 THR A O 1
ATOM 2524 N N . ALA A 1 308 ? -9.593 -0.088 -20.925 1.00 78.19 308 ALA A N 1
ATOM 2525 C CA . ALA A 1 308 ? -8.707 -0.132 -22.084 1.00 78.19 308 ALA A CA 1
ATOM 2526 C C . ALA A 1 308 ? -8.443 -1.564 -22.566 1.00 78.19 308 ALA A C 1
ATOM 2528 O O . ALA A 1 308 ? -8.069 -1.743 -23.722 1.00 78.19 308 ALA A O 1
ATOM 2529 N N . ARG A 1 309 ? -8.658 -2.570 -21.697 1.00 79.00 309 ARG A N 1
ATOM 2530 C CA . ARG A 1 309 ? -8.388 -3.995 -21.965 1.00 79.00 309 ARG A CA 1
ATOM 2531 C C . ARG A 1 309 ? -7.008 -4.184 -22.614 1.00 79.00 309 ARG A C 1
ATOM 2533 O O . ARG A 1 309 ? -6.923 -4.704 -23.730 1.00 79.00 309 ARG A O 1
ATOM 2540 N N . PRO A 1 310 ? -5.943 -3.700 -21.949 1.00 79.00 310 PRO A N 1
ATOM 2541 C CA . PRO A 1 310 ? -4.604 -3.746 -22.505 1.00 79.00 310 PRO A CA 1
ATOM 2542 C C . PRO A 1 310 ? -4.166 -5.192 -22.712 1.00 79.00 310 PRO A C 1
ATOM 2544 O O . PRO A 1 310 ? -4.695 -6.126 -22.101 1.00 79.00 310 PRO A O 1
ATOM 2547 N N . LYS A 1 311 ? -3.156 -5.375 -23.556 1.00 81.25 311 LYS A N 1
ATOM 2548 C CA . LYS A 1 311 ? -2.523 -6.678 -23.692 1.00 81.25 311 LYS A CA 1
ATOM 2549 C C . LYS A 1 311 ? -1.699 -6.953 -22.435 1.00 81.25 311 LYS A C 1
ATOM 2551 O O . LYS A 1 311 ? -0.816 -6.173 -22.087 1.00 81.25 311 LYS A O 1
ATOM 2556 N N . ILE A 1 312 ? -2.012 -8.061 -21.772 1.00 83.50 312 ILE A N 1
ATOM 2557 C CA . ILE A 1 312 ? -1.311 -8.532 -20.578 1.00 83.50 312 ILE A CA 1
ATOM 2558 C C . ILE A 1 312 ? -0.489 -9.751 -20.980 1.00 83.50 312 ILE A C 1
ATOM 2560 O O . ILE A 1 312 ? -1.024 -10.694 -21.570 1.00 83.50 312 ILE A O 1
ATOM 2564 N N . TYR A 1 313 ? 0.800 -9.703 -20.682 1.00 82.19 313 TYR A N 1
ATOM 2565 C CA . TYR A 1 313 ? 1.725 -10.812 -20.839 1.00 82.19 313 TYR A CA 1
ATOM 2566 C C . TYR A 1 313 ? 1.915 -11.448 -19.458 1.00 82.19 313 TYR A C 1
ATOM 2568 O O . TYR A 1 313 ? 2.248 -10.737 -18.508 1.00 82.19 313 TYR A O 1
ATOM 2576 N N . ASN A 1 314 ? 1.627 -12.748 -19.361 1.00 81.75 314 ASN A N 1
ATOM 2577 C CA . ASN A 1 314 ? 1.864 -13.601 -18.193 1.00 81.75 314 ASN A CA 1
ATOM 2578 C C . ASN A 1 314 ? 2.726 -14.785 -18.627 1.00 81.75 314 ASN A C 1
ATOM 2580 O O . ASN A 1 314 ? 2.745 -15.052 -19.855 1.00 81.75 314 ASN A O 1
#

Secondary structure (DSSP, 8-state):
-EEEE-HHHHHHHHHSPTTSSHHHHHHHHHHHH-SSEEEEEES--SHHHHHT-HHHHHHT--STTEEEEEES-HHHHHHTS-TTS-EEEEES--S-THHHH-TTEEEEETTTHHHHHHHHHHHH-EEEE-SSGGGGGG--GGG-HHHHHH--EEEEE-TTTTHHHHHH--GGGS-HHHHHHHHHHH-SGGGTTPEEEEEE----STT--HHHHHHHHHHHHHHHHHHS-TT-EEEEEE--GGG--TT----S-EEE-SSEEEEETT-SS-----STT-EEEEEETTSHHHHHHHHHHHHHHHHHHHHH---EE-

pLDDT: mean 81.12, std 11.64, range [46.41, 95.75]

Foldseek 3Di:
DEEEEEPVLCVVLVPDDQPPDPVSVLVLCVLAPFFQYEYEYEDDQDPVCVVPDPSCVVRVQDDDRYHYGYDPDPVVVLVPDDLQAAYEHEEQDDPPPVLVQDLRYHYQHSVCNRVLLVLLCVQFWDKDFPQAPCCCVVNRVLVDPNLLRRAQEKEWQAQCQCVQCVVPVDLVPNQPLVLVVCCSSQVDPSRQNYEYEYEYEDHDDDDDDPVNVVVSVVVNLVSVCVSGPVRYHYKYFYCYPVNPPPLADSNWGWMDGNFKIWGQQVHSHRDNDDSPRSMITMDTCSDSVGVVVRVVVVVSVVCCCVPVVTDMDD